Protein 4XLG (pdb70)

Radius of gyration: 21.76 Å; Cα contacts (8 Å, |Δi|>4): 530; chains: 2; bounding box: 52×60×53 Å

B-factor: mean 38.8, std 14.36, range [16.69, 90.99]

Sequence (327 aa):
TSKSEVFEFLTHHLVKQQEPDLLTRIYCFQPITMNDLINKLRNKDSFVDLIDDGTIREWTDKLGICIRSEFQQIPDFYGCCYLLQSISSKRQSFYIGSTPNPVRRLRQHNGSLSRTKRRDGTRPWEMVAIVYGFPSRIAALQFQHAWQHGTRYISIHHKKLAMITSLLKNEYFRYMDLTLHFFNQQKVEEEIWKNDKFNVSNYTVSLSQDALTEINNDTIDDIMMDVNEKKNMELVQNLYSTTLAEKTKTLLLYKEKIDTGINTCQFCNKIIKHNNISENLFAFCRDTSCTFVSHLACAYRRYFMSEDTIIPQQSPKCPKCYTLLKWCDVIYYSIKLNK

Organism: Candida glabrata (strain ATCC 2001 / BCRC 20586 / JCM 3761 / NBRC 0622 / NRRL Y-65 / CBS 138) (NCBI:txid284593)

InterPro domains:
  IPR000305 GIY-YIG endonuclease [PF01541] (11-88)
  IPR000305 GIY-YIG endonuclease [PS50164] (9-92)
  IPR000305 GIY-YIG endonuclease [SM00465] (10-104)
  IPR013083 Zinc finger, RING/FYVE/PHD-type [G3DSA:3.30.40.10] (216-296)
  IPR027520 Structure-specific endonuclease subunit Slx1 [MF_03100] (6-304)
  IPR035901 GIY-YIG endonuclease superfamily [G3DSA:3.40.1440.10] (8-111)
  IPR035901 GIY-YIG endonuclease superfamily [SSF82771] (10-89)
  IPR048749 Structure-specific endonuclease subunit SLX1, C-terminal domain [PF21202] (218-292)
  IPR050381 SLX1 structure-specific endonuclease [PTHR20208] (5-303)

Nearest PDB structures (foldseek):
  4xlg-assembly1_B  TM=1.015E+00  e=1.104E-10  Nakaseomyces glabratus CBS 138
  7cq2-assembly2_D  TM=9.849E-01  e=4.433E-06  Saccharomyces cerevisiae
  7cq4-assembly1_B  TM=9.716E-01  e=2.822E-04  Saccharomyces cerevisiae
  1z8u-assembly2_C  TM=2.418E-01  e=9.407E+00  Homo sapiens
  4xlg-assembly1_A  TM=1.004E+00  e=1.630E-52  Nakaseomyces glabratus CBS 138

Foldseek 3Di:
DDLVVVLVLQVVLQVVPVVSVVCQVVQHEDAPVRSLVSSCVSPVCSVVDDPVSVVVSCVVSVHHHDD/DDDFFQLKKKWWKKAQLQNRQDIDIDMGSAVLLVLCCQQPNVPPDDDPRSPPIFGFKIKMQDRDNVRNVVLRVQLVVLHPQASLLSSLLSVLSNCPGPVNVLRLIEMEGLEVQSVVSSVVNVPCSDSHHYYYFDVRHYDQDPPDPVSSVVSSVSSSVRSVVVSVVSSVVVVVLLVLVLVVLVVQAQAAPAPGHTRYCPPLQNQFKFDDPPSVDRHIHRPVRVLVVQCCVHDRRRRQGARPGPRHTDRSSVRRNSRVVNSD

Secondary structure (DSSP, 8-state):
-PPPPPS--EEEEEEESSSTT-EEEEEES-HHHHHHHHHS-S------S-PSEEEEEEEE--SSHHHHHHHHHHHHH--TT--HHHHHHHHHHHHTSHHHHTT--EEEEEEHHHHHHHHH-TT-----EEEEEEEEE-SPP-SSHHHHHHHHHHHHHHHHHHHHHHHHHHHHHHHHHHHHHHT---B-TTT--B-----HHHH-EEE-SSTTS--EEEHHHHHHHHT----SS--S-B-TTT-PBPPHHHHHHHHHHHH-/--HHHHHHHHHHHHHT-HHHHHHHHTT--EEHHHHHHHHHHH-GGGGGS-HHHHHHHHHHHT--EE-

Structure (mmCIF, N/CA/C/O backbone):
data_4XLG
#
_entry.id   4XLG
#
_cell.length_a   135.790
_cell.length_b   135.790
_cell.length_c   56.710
_cell.angle_alpha   90.00
_cell.angle_beta   90.00
_cell.angle_gamma   120.00
#
_symmetry.space_group_name_H-M   'P 63'
#
loop_
_entity.id
_entity.type
_entity.pdbx_description
1 polymer 'Structure-specific endonuclease subunit SLX4'
2 polymer 'Structure-specific endonuclease subunit SLX1'
3 non-polymer 'ZINC ION'
4 non-polymer 'CHLORIDE ION'
5 water water
#
loop_
_atom_site.group_PDB
_atom_site.id
_atom_site.type_symbol
_atom_site.label_atom_id
_atom_site.label_alt_id
_atom_site.label_comp_id
_atom_site.label_asym_id
_atom_site.label_entity_id
_atom_site.label_seq_id
_atom_site.pdbx_PDB_ins_code
_atom_site.Cartn_x
_atom_site.Cartn_y
_atom_site.Cartn_z
_atom_site.occupancy
_atom_site.B_iso_or_equiv
_atom_site.auth_seq_id
_atom_site.auth_comp_id
_atom_site.auth_asym_id
_atom_site.auth_atom_id
_atom_site.pdbx_PDB_model_num
ATOM 1 N N . THR A 1 9 ? -39.600 45.814 -15.022 1.00 72.27 655 THR B N 1
ATOM 2 C CA . THR A 1 9 ? -39.418 44.839 -13.948 1.00 62.73 655 THR B CA 1
ATOM 3 C C . THR A 1 9 ? -39.702 43.390 -14.393 1.00 60.27 655 THR B C 1
ATOM 4 O O . THR A 1 9 ? -40.837 43.028 -14.750 1.00 59.45 655 THR B O 1
ATOM 8 N N . SER A 1 10 ? -38.683 42.541 -14.350 1.00 52.27 656 SER B N 1
ATOM 9 C CA . SER A 1 10 ? -38.871 41.164 -14.750 1.00 50.08 656 SER B CA 1
ATOM 10 C C . SER A 1 10 ? -39.791 40.406 -13.792 1.00 46.98 656 SER B C 1
ATOM 11 O O . SER A 1 10 ? -39.920 40.758 -12.593 1.00 42.78 656 SER B O 1
ATOM 14 N N . LYS A 1 11 ? -40.408 39.354 -14.308 1.00 45.99 657 LYS B N 1
ATOM 15 C CA . LYS A 1 11 ? -41.170 38.464 -13.453 1.00 45.83 657 LYS B CA 1
ATOM 16 C C . LYS A 1 11 ? -40.293 37.842 -12.377 1.00 43.84 657 LYS B C 1
ATOM 17 O O . LYS A 1 11 ? -40.742 37.664 -11.254 1.00 40.78 657 LYS B O 1
ATOM 23 N N . SER A 1 12 ? -39.032 37.539 -12.678 1.00 46.11 658 SER B N 1
ATOM 24 C CA . SER A 1 12 ? -38.175 36.968 -11.633 1.00 47.38 658 SER B CA 1
ATOM 25 C C . SER A 1 12 ? -37.981 37.912 -10.435 1.00 42.17 658 SER B C 1
ATOM 26 O O . SER A 1 12 ? -37.995 37.511 -9.259 1.00 43.69 658 SER B O 1
ATOM 29 N N . GLU A 1 13 ? -37.805 39.181 -10.739 1.00 37.12 659 GLU B N 1
ATOM 30 C CA . GLU A 1 13 ? -37.645 40.196 -9.709 1.00 40.04 659 GLU B CA 1
ATOM 31 C C . GLU A 1 13 ? -38.924 40.338 -8.890 1.00 38.41 659 GLU B C 1
ATOM 32 O O . GLU A 1 13 ? -38.895 40.392 -7.636 1.00 37.99 659 GLU B O 1
ATOM 38 N N . VAL A 1 14 ? -40.064 40.358 -9.576 1.00 35.81 660 VAL B N 1
ATOM 39 C CA . VAL A 1 14 ? -41.339 40.440 -8.841 1.00 35.21 660 VAL B CA 1
ATOM 40 C C . VAL A 1 14 ? -41.539 39.202 -7.962 1.00 34.12 660 VAL B C 1
ATOM 41 O O . VAL A 1 14 ? -41.912 39.340 -6.794 1.00 35.44 660 VAL B O 1
ATOM 45 N N . PHE A 1 15 ? -41.273 38.007 -8.490 1.00 34.96 661 PHE B N 1
ATOM 46 C CA . PHE A 1 15 ? -41.514 36.806 -7.682 1.00 35.81 661 PHE B CA 1
ATOM 47 C C . PHE A 1 15 ? -40.636 36.807 -6.434 1.00 35.20 661 PHE B C 1
ATOM 48 O O . PHE A 1 15 ? -41.099 36.432 -5.349 1.00 37.42 661 PHE B O 1
ATOM 56 N N . GLU A 1 16 ? -39.380 37.210 -6.587 1.00 34.06 662 GLU B N 1
ATOM 57 C CA . GLU A 1 16 ? -38.453 37.285 -5.449 1.00 38.00 662 GLU B CA 1
ATOM 58 C C . GLU A 1 16 ? -38.966 38.249 -4.387 1.00 40.51 662 GLU B C 1
ATOM 59 O O . GLU A 1 16 ? -38.901 37.977 -3.184 1.00 39.90 662 GLU B O 1
ATOM 61 N N . PHE A 1 17 ? -39.463 39.393 -4.846 1.00 38.93 663 PHE B N 1
ATOM 62 C CA . PHE A 1 17 ? -40.033 40.420 -3.981 1.00 39.75 663 PHE B CA 1
ATOM 63 C C . PHE A 1 17 ? -41.237 39.859 -3.183 1.00 36.56 663 PHE B C 1
ATOM 64 O O . PHE A 1 17 ? -41.299 39.996 -1.947 1.00 37.75 663 PHE B O 1
ATOM 72 N N . LEU A 1 18 ? -42.180 39.223 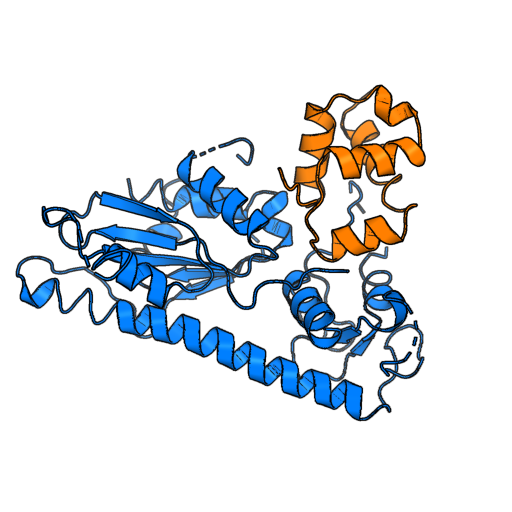-3.874 1.00 33.22 664 LEU B N 1
ATOM 73 C CA . LEU A 1 18 ? -43.356 38.694 -3.177 1.00 32.58 664 LEU B CA 1
ATOM 74 C C . LEU A 1 18 ? -42.977 37.594 -2.187 1.00 35.35 664 LEU B C 1
ATOM 75 O O . LEU A 1 18 ? -43.527 37.511 -1.058 1.00 34.54 664 LEU B O 1
ATOM 80 N N . THR A 1 19 ? -42.036 36.757 -2.594 1.00 32.45 665 THR B N 1
ATOM 81 C CA . THR A 1 19 ? -41.571 35.697 -1.692 1.00 37.58 665 THR B CA 1
ATOM 82 C C . THR A 1 19 ? -40.918 36.295 -0.455 1.00 39.72 665 THR B C 1
ATOM 83 O O . THR A 1 19 ? -41.151 35.841 0.681 1.00 40.25 665 THR B O 1
ATOM 87 N N . HIS A 1 20 ? -40.135 37.359 -0.659 1.00 34.68 666 HIS B N 1
ATOM 88 C CA A HIS A 1 20 ? -39.504 38.003 0.472 0.52 36.21 666 HIS B CA 1
ATOM 89 C CA B HIS A 1 20 ? -39.494 38.082 0.426 0.48 36.82 666 HIS B CA 1
ATOM 90 C C . HIS A 1 20 ? -40.549 38.617 1.396 1.00 40.08 666 HIS B C 1
ATOM 91 O O . HIS A 1 20 ? -40.398 38.538 2.641 1.00 42.45 666 HIS B O 1
ATOM 104 N N . LEU A 1 21 ? -41.641 39.152 0.850 1.00 38.54 667 LEU B N 1
ATOM 105 C CA . LEU A 1 21 ? -42.696 39.685 1.739 1.00 37.75 667 LEU B CA 1
ATOM 106 C C . LEU A 1 21 ? -43.290 38.589 2.611 1.00 38.76 667 LEU B C 1
ATOM 107 O O . LEU A 1 21 ? -43.529 38.797 3.800 1.00 39.55 667 LEU B O 1
ATOM 112 N N . VAL A 1 22 ? -43.572 37.443 2.003 1.00 34.40 668 VAL B N 1
ATOM 113 C CA . VAL A 1 22 ? -44.129 36.321 2.781 1.00 36.74 668 VAL B CA 1
ATOM 114 C C . VAL A 1 22 ? -43.208 35.922 3.933 1.00 41.82 668 VAL B C 1
ATOM 115 O O . VAL A 1 22 ? -43.672 35.702 5.052 1.00 40.68 668 VAL B O 1
ATOM 119 N N . LYS A 1 23 ? -41.910 35.821 3.656 1.00 42.94 669 LYS B N 1
ATOM 120 C CA . LYS A 1 23 ? -40.946 35.436 4.696 1.00 47.20 669 LYS B CA 1
ATOM 121 C C . LYS A 1 23 ? -40.856 36.434 5.865 1.00 49.79 669 LYS B C 1
ATOM 122 O O . LYS A 1 23 ? -40.367 36.076 6.954 1.00 49.73 669 LYS B O 1
ATOM 128 N N . GLN A 1 24 ? -41.340 37.662 5.700 1.00 44.24 670 GLN B N 1
ATOM 129 C CA A GLN A 1 24 ? -41.329 38.635 6.786 0.59 48.20 670 GLN B CA 1
ATOM 130 C CA B GLN A 1 24 ? -41.291 38.581 6.834 0.41 47.65 670 GLN B CA 1
ATOM 131 C C . GLN A 1 24 ? -42.640 38.655 7.535 1.00 46.17 670 GLN B C 1
ATOM 132 O O . GLN A 1 24 ? -42.846 39.479 8.426 1.00 49.29 670 GLN B O 1
ATOM 143 N N . GLU A 1 25 ? -43.548 37.750 7.173 1.00 41.12 671 GLU B N 1
ATOM 144 C CA . GLU A 1 25 ? -44.816 37.751 7.849 1.00 43.13 671 GLU B CA 1
ATOM 145 C C . GLU A 1 25 ? -44.998 36.349 8.427 1.00 42.05 671 GLU B C 1
ATOM 146 O O . GLU A 1 25 ? -45.482 35.426 7.758 1.00 40.36 671 GLU B O 1
ATOM 152 N N . PRO A 1 26 ? -44.566 36.184 9.692 1.00 44.47 672 PRO B N 1
ATOM 153 C CA . PRO A 1 26 ? -44.466 34.844 10.293 1.00 42.33 672 PRO B CA 1
ATOM 154 C C . PRO A 1 26 ? -45.758 34.039 10.228 1.00 42.89 672 PRO B C 1
ATOM 155 O O . PRO A 1 26 ? -45.725 32.813 9.977 1.00 41.98 672 PRO B O 1
ATOM 159 N N . ASP A 1 27 ? -46.887 34.682 10.511 1.00 45.66 673 ASP B N 1
ATOM 160 C CA . ASP A 1 27 ? -48.139 33.935 10.585 1.00 48.92 673 ASP B CA 1
ATOM 161 C C . ASP A 1 27 ? -48.494 33.413 9.202 1.00 43.40 673 ASP B C 1
ATOM 162 O O . ASP A 1 27 ? -48.943 32.265 9.041 1.00 42.86 673 ASP B O 1
ATOM 167 N N . LEU A 1 28 ? -48.334 34.269 8.203 1.00 40.98 674 LEU B N 1
ATOM 168 C CA . LEU A 1 28 ? -48.650 33.916 6.824 1.00 44.03 674 LEU B CA 1
ATOM 169 C C . LEU A 1 28 ? -47.692 32.854 6.237 1.00 39.84 674 LEU B C 1
ATOM 170 O O . LEU A 1 28 ? -48.111 31.916 5.509 1.00 34.68 674 LEU B O 1
ATOM 175 N N . LEU A 1 29 ? -46.413 32.986 6.576 1.00 35.61 675 LEU B N 1
ATOM 176 C CA . LEU A 1 29 ? -45.417 31.977 6.222 1.00 35.63 675 LEU B CA 1
ATOM 177 C C . LEU A 1 29 ? -45.809 30.589 6.747 1.00 34.99 675 LEU B C 1
ATOM 178 O O . LEU A 1 29 ? -45.792 29.593 6.005 1.00 31.62 675 LEU B O 1
ATOM 183 N N . THR A 1 30 ? -46.188 30.520 8.019 1.00 32.22 676 THR B N 1
ATOM 184 C CA . THR A 1 30 ? -46.566 29.234 8.612 1.00 32.35 676 THR B CA 1
ATOM 185 C C . THR A 1 30 ? -47.796 28.679 7.938 1.00 32.80 676 THR B C 1
ATOM 186 O O . THR A 1 30 ? -47.883 27.478 7.656 1.00 30.79 676 THR B O 1
ATOM 190 N N . ARG A 1 31 ? -48.764 29.544 7.672 1.00 33.52 677 ARG B N 1
ATOM 191 C CA . ARG A 1 31 ? -49.982 29.101 6.965 1.00 33.34 677 ARG B CA 1
ATOM 192 C C . ARG A 1 31 ? -49.679 28.514 5.601 1.00 32.02 677 ARG B C 1
ATOM 193 O O . ARG A 1 31 ? -50.215 27.440 5.225 1.00 30.35 677 ARG B O 1
ATOM 201 N N . ILE A 1 32 ? -48.761 29.128 4.873 1.00 29.09 678 ILE B N 1
ATOM 202 C CA . ILE A 1 32 ? -48.428 28.596 3.558 1.00 27.57 678 ILE B CA 1
ATOM 203 C C . ILE A 1 32 ? -47.644 27.255 3.657 1.00 30.32 678 ILE B C 1
ATOM 204 O O . ILE A 1 32 ? -47.922 26.339 2.902 1.00 29.96 678 ILE B O 1
ATOM 209 N N . TYR A 1 33 ? -46.660 27.120 4.569 1.00 29.90 679 TYR B N 1
ATOM 210 C CA . TYR A 1 33 ? -45.974 25.823 4.595 1.00 29.74 679 TYR B CA 1
ATOM 211 C C . TYR A 1 33 ? -46.822 24.760 5.301 1.00 29.80 679 TYR B C 1
ATOM 212 O O . TYR A 1 33 ? -46.476 23.563 5.274 1.00 28.60 679 TYR B O 1
ATOM 221 N N . CYS A 1 34 ? -47.980 25.172 5.831 1.00 27.96 680 CYS B N 1
ATOM 222 C CA . CYS A 1 34 ? -48.979 24.202 6.300 1.00 28.70 680 CYS B CA 1
ATOM 223 C C . CYS A 1 34 ? -50.136 24.005 5.319 1.00 28.12 680 CYS B C 1
ATOM 224 O O . CYS A 1 34 ? -51.179 23.478 5.696 1.00 28.03 680 CYS B O 1
ATOM 227 N N . PHE A 1 35 ? -49.917 24.422 4.070 1.00 27.75 681 PHE B N 1
ATOM 228 C CA . PHE A 1 35 ? -50.827 24.202 2.948 1.00 25.40 681 PHE B CA 1
ATOM 229 C C . PHE A 1 35 ? -52.226 24.757 3.210 1.00 27.51 681 PHE B C 1
ATOM 230 O O . PHE A 1 35 ? -53.214 24.188 2.733 1.00 29.89 681 PHE B O 1
ATOM 238 N N . GLN A 1 36 ? -52.333 25.852 3.959 1.00 26.66 682 GLN B N 1
ATOM 239 C CA . GLN A 1 36 ? -53.651 26.412 4.304 1.00 26.06 682 GLN B CA 1
ATOM 240 C C . GLN A 1 36 ? -54.160 27.255 3.139 1.00 28.62 682 GLN B C 1
ATOM 241 O O . GLN A 1 36 ? -53.458 28.170 2.681 1.00 30.08 682 GLN B O 1
ATOM 247 N N . PRO A 1 37 ? -55.379 26.992 2.679 1.00 28.24 683 PRO B N 1
ATOM 248 C CA . PRO A 1 37 ? -55.944 27.855 1.627 1.00 26.51 683 PRO B CA 1
ATOM 249 C C . PRO A 1 37 ? -56.122 29.283 2.085 1.00 29.29 683 PRO B C 1
ATOM 250 O O . PRO A 1 37 ? -56.397 29.516 3.246 1.00 30.79 683 PRO B O 1
ATOM 254 N N . ILE A 1 38 ? -55.967 30.231 1.170 1.00 28.23 684 ILE B N 1
ATOM 255 C CA . ILE A 1 38 ? -56.156 31.638 1.499 1.00 31.18 684 ILE B CA 1
ATOM 256 C C . ILE A 1 38 ? -56.829 32.311 0.288 1.00 31.54 684 ILE B C 1
ATOM 257 O O . ILE A 1 38 ? -56.556 31.944 -0.851 1.00 31.67 684 ILE B O 1
ATOM 262 N N . THR A 1 39 ? -57.719 33.279 0.519 1.00 32.38 685 THR B N 1
ATOM 263 C CA . THR A 1 39 ? -58.280 33.973 -0.637 1.00 32.69 685 THR B CA 1
ATOM 264 C C . THR A 1 39 ? -57.257 34.923 -1.214 1.00 34.00 685 THR B C 1
ATOM 265 O O . THR A 1 39 ? -56.371 35.401 -0.504 1.00 34.54 685 THR B O 1
ATOM 269 N N . MET A 1 40 ? -57.392 35.203 -2.511 1.00 34.24 686 MET B N 1
ATOM 270 C CA . MET A 1 40 ? -56.469 36.112 -3.187 1.00 35.33 686 MET B CA 1
ATOM 271 C C . MET A 1 40 ? -56.510 37.499 -2.518 1.00 37.70 686 MET B C 1
ATOM 272 O O . MET A 1 40 ? -55.475 38.164 -2.339 1.00 36.17 686 MET B O 1
ATOM 277 N N . ASN A 1 41 ? -57.711 37.913 -2.127 1.00 41.14 687 ASN B N 1
ATOM 278 C CA . ASN A 1 41 ? -57.924 39.218 -1.501 1.00 45.88 687 ASN B CA 1
ATOM 279 C C . ASN A 1 41 ? -57.259 39.316 -0.147 1.00 44.05 687 ASN B C 1
ATOM 280 O O . ASN A 1 41 ? -56.616 40.325 0.180 1.00 44.12 687 ASN B O 1
ATOM 285 N N . ASP A 1 42 ? -57.381 38.245 0.631 1.00 37.53 688 ASP B N 1
ATOM 286 C CA . ASP A 1 42 ? -56.711 38.193 1.927 1.00 39.24 688 ASP B CA 1
ATOM 287 C C . ASP A 1 42 ? -55.186 38.189 1.772 1.00 36.03 688 ASP B C 1
ATOM 288 O O . ASP A 1 42 ? -54.476 38.879 2.505 1.00 38.66 688 ASP B O 1
ATOM 293 N N . LEU A 1 43 ? -54.689 37.398 0.825 1.00 35.20 689 LEU B N 1
ATOM 294 C CA . LEU A 1 43 ? -53.254 37.335 0.582 1.00 32.48 689 LEU B CA 1
ATOM 295 C C . LEU A 1 43 ? -52.710 38.694 0.148 1.00 33.41 689 LEU B C 1
ATOM 296 O O . LEU A 1 43 ? -51.689 39.169 0.673 1.00 34.73 689 LEU B O 1
ATOM 301 N N . ILE A 1 44 ? -53.380 39.307 -0.824 1.00 34.01 690 ILE B N 1
ATOM 302 C CA . ILE A 1 44 ? -52.880 40.571 -1.344 1.00 34.95 690 ILE B CA 1
ATOM 303 C C . ILE A 1 44 ? -52.936 41.640 -0.224 1.00 38.92 690 ILE B C 1
ATOM 304 O O . ILE A 1 44 ? -52.007 42.454 -0.085 1.00 39.41 690 ILE B O 1
ATOM 309 N N . ASN A 1 45 ? -53.979 41.615 0.610 1.00 41.55 691 ASN B N 1
ATOM 310 C CA . ASN A 1 45 ? -54.024 42.568 1.729 1.00 43.77 691 ASN B CA 1
ATOM 311 C C . ASN A 1 45 ? -52.859 42.386 2.712 1.00 40.57 691 ASN B C 1
ATOM 312 O O . ASN A 1 45 ? -52.261 43.367 3.162 1.00 45.01 691 ASN B O 1
ATOM 317 N N . LYS A 1 46 ? -52.514 41.138 3.008 1.00 37.85 692 LYS B N 1
ATOM 318 C CA . LYS A 1 46 ? -51.368 40.864 3.897 1.00 39.96 692 LYS B CA 1
ATOM 319 C C . LYS A 1 46 ? -50.044 41.315 3.261 1.00 41.69 692 LYS B C 1
ATOM 320 O O . LYS A 1 46 ? -49.199 41.913 3.930 1.00 39.50 692 LYS B O 1
ATOM 326 N N . LEU A 1 47 ? -49.865 41.016 1.974 1.00 37.75 693 LEU B N 1
ATOM 327 C CA . LEU A 1 47 ? -48.655 41.440 1.243 1.00 36.16 693 LEU B CA 1
ATOM 328 C C . LEU A 1 47 ? -48.541 42.942 1.165 1.00 36.71 693 LEU B C 1
ATOM 329 O O . LEU A 1 47 ? -47.469 43.512 1.455 1.00 38.49 693 LEU B O 1
ATOM 334 N N . ARG A 1 48 ? -49.632 43.602 0.768 1.00 37.40 694 ARG B N 1
ATOM 335 C CA . ARG A 1 48 ? -49.589 45.072 0.580 1.00 38.93 694 ARG B CA 1
ATOM 336 C C . ARG A 1 48 ? -49.256 45.763 1.899 1.00 43.87 694 ARG B C 1
ATOM 337 O O . ARG A 1 48 ? -48.630 46.831 1.942 1.00 41.44 694 ARG B O 1
ATOM 345 N N . ASN A 1 49 ? -49.687 45.151 2.989 1.00 46.78 695 ASN B N 1
ATOM 346 C CA . ASN A 1 49 ? -49.432 45.760 4.272 1.00 50.46 695 ASN B CA 1
ATOM 347 C C . ASN A 1 49 ? -47.948 45.667 4.659 1.00 49.48 695 ASN B C 1
ATOM 348 O O . ASN A 1 49 ? -47.454 46.483 5.436 1.00 51.20 695 ASN B O 1
ATOM 353 N N . LYS A 1 50 ? -47.230 44.699 4.089 1.00 43.97 696 LYS B N 1
ATOM 354 C CA . LYS A 1 50 ? -45.776 44.642 4.256 1.00 42.75 696 LYS B CA 1
ATOM 355 C C . LYS A 1 50 ? -45.079 45.592 3.249 1.00 50.39 696 LYS B C 1
ATOM 356 O O . LYS A 1 50 ? -44.043 46.213 3.572 1.00 43.96 696 LYS B O 1
ATOM 362 N N . ASP A 1 51 ? -45.657 45.769 2.055 1.00 39.57 697 ASP B N 1
ATOM 363 C CA . ASP A 1 51 ? -45.032 46.739 1.093 1.00 40.96 697 ASP B CA 1
ATOM 364 C C . ASP A 1 51 ? -46.055 47.179 0.051 1.00 40.22 697 ASP B C 1
ATOM 365 O O . ASP A 1 51 ? -46.594 46.331 -0.722 1.00 40.38 697 ASP B O 1
ATOM 370 N N . SER A 1 52 ? -46.340 48.478 0.062 1.00 41.60 698 SER B N 1
ATOM 371 C CA . SER A 1 52 ? -47.366 49.074 -0.768 1.00 42.18 698 SER B CA 1
ATOM 372 C C . SER A 1 52 ? -47.080 48.873 -2.280 1.00 48.06 698 SER B C 1
ATOM 373 O O . SER A 1 52 ? -47.979 49.035 -3.095 1.00 43.48 698 SER B O 1
ATOM 376 N N . PHE A 1 53 ? -45.843 48.535 -2.640 1.00 41.04 699 PHE B N 1
ATOM 377 C CA . PHE A 1 53 ? -45.550 48.238 -4.077 1.00 44.30 699 PHE B CA 1
ATOM 378 C C . PHE A 1 53 ? -46.444 47.156 -4.695 1.00 43.21 699 PHE B C 1
ATOM 379 O O . PHE A 1 53 ? -46.677 47.127 -5.910 1.00 40.69 699 PHE B O 1
ATOM 387 N N . VAL A 1 54 ? -46.977 46.258 -3.862 1.00 38.83 700 VAL B N 1
ATOM 388 C CA . VAL A 1 54 ? -47.867 45.229 -4.330 1.00 38.44 700 VAL B CA 1
ATOM 389 C C . VAL A 1 54 ? -49.054 45.793 -5.135 1.00 39.35 700 VAL B C 1
ATOM 390 O O . VAL A 1 54 ? -49.599 45.125 -6.014 1.00 38.71 700 VAL B O 1
ATOM 394 N N . ASP A 1 55 ? -49.412 47.043 -4.848 1.00 41.46 701 ASP B N 1
ATOM 395 C CA . ASP A 1 55 ? -50.471 47.739 -5.567 1.00 46.18 701 ASP B CA 1
ATOM 396 C C . ASP A 1 55 ? -50.208 47.830 -7.075 1.00 44.96 701 ASP B C 1
ATOM 397 O O . ASP A 1 55 ? -51.131 47.999 -7.859 1.00 46.38 701 ASP B O 1
ATOM 402 N N . LEU A 1 56 ? -48.933 47.827 -7.441 1.00 41.48 702 LEU B N 1
ATOM 403 C CA . LEU A 1 56 ? -48.527 48.063 -8.840 1.00 42.09 702 LEU B CA 1
ATOM 404 C C . LEU A 1 56 ? -48.366 46.723 -9.571 1.00 40.98 702 LEU B C 1
ATOM 405 O O . LEU A 1 56 ? -47.963 46.700 -10.731 1.00 44.71 702 LEU B O 1
ATOM 410 N N . ILE A 1 57 ? -48.568 45.630 -8.862 1.00 39.64 703 ILE B N 1
ATOM 411 C CA . ILE A 1 57 ? -48.376 44.319 -9.494 1.00 38.61 703 ILE B CA 1
ATOM 412 C C . ILE A 1 57 ? -49.704 43.728 -9.926 1.00 42.91 703 ILE B C 1
ATOM 413 O O . ILE A 1 57 ? -50.622 43.621 -9.129 1.00 45.84 703 ILE B O 1
ATOM 418 N N . ASP A 1 58 ? -49.823 43.351 -11.192 1.00 41.10 704 ASP B N 1
ATOM 419 C CA . ASP A 1 58 ? -51.112 42.844 -11.649 1.00 46.46 704 ASP B CA 1
ATOM 420 C C . ASP A 1 58 ? -51.469 41.481 -11.100 1.00 43.50 704 ASP B C 1
ATOM 421 O O . ASP A 1 58 ? -50.612 40.638 -10.781 1.00 40.11 704 ASP B O 1
ATOM 426 N N . ASP A 1 59 ? -52.775 41.255 -11.024 1.00 46.19 705 ASP B N 1
ATOM 427 C CA . ASP A 1 59 ? -53.316 40.019 -10.488 1.00 45.82 705 ASP B CA 1
ATOM 428 C C . ASP A 1 59 ? -52.759 38.779 -11.194 1.00 42.33 705 ASP B C 1
ATOM 429 O O . ASP A 1 59 ? -52.464 37.774 -10.545 1.00 42.14 705 ASP B O 1
ATOM 434 N N . GLY A 1 60 ? -52.627 38.835 -12.520 1.00 38.56 706 GLY B N 1
ATOM 435 C CA . GLY A 1 60 ? -52.173 37.641 -13.236 1.00 41.25 706 GLY B CA 1
ATOM 436 C C . GLY A 1 60 ? -50.772 37.221 -12.802 1.00 37.87 706 GLY B C 1
ATOM 437 O O . GLY A 1 60 ? -50.474 36.032 -12.662 1.00 36.92 706 GLY B O 1
ATOM 438 N N . THR A 1 61 ? -49.915 38.208 -12.568 1.00 36.33 707 THR B N 1
ATOM 439 C CA . THR A 1 61 ? -48.564 37.945 -12.105 1.00 36.32 707 THR B CA 1
ATOM 440 C C . THR A 1 61 ? -48.565 37.388 -10.688 1.00 35.90 707 THR B C 1
ATOM 441 O O . THR A 1 61 ? -47.814 36.440 -10.380 1.00 32.70 707 THR B O 1
ATOM 445 N N . ILE A 1 62 ? -49.388 37.972 -9.815 1.00 33.56 708 ILE B N 1
ATOM 446 C CA . ILE A 1 62 ? -49.515 37.411 -8.456 1.00 32.50 708 ILE B CA 1
ATOM 447 C C . ILE A 1 62 ? -49.979 35.940 -8.511 1.00 32.64 708 ILE B C 1
ATOM 448 O O . ILE A 1 62 ? -49.472 35.092 -7.783 1.00 30.53 708 ILE B O 1
ATOM 453 N N . ARG A 1 63 ? -50.935 35.642 -9.396 1.00 32.50 709 ARG B N 1
ATOM 454 C CA . ARG A 1 63 ? -51.452 34.277 -9.488 1.00 31.39 709 ARG B CA 1
ATOM 455 C C . ARG A 1 63 ? -50.368 33.322 -10.020 1.00 32.33 709 ARG B C 1
ATOM 456 O O . ARG A 1 63 ? -50.241 32.214 -9.521 1.00 34.19 709 ARG B O 1
ATOM 464 N N . GLU A 1 64 ? -49.561 33.752 -10.993 1.00 32.99 710 GLU B N 1
ATOM 465 C CA . GLU A 1 64 ? -48.431 32.925 -11.467 1.00 31.67 710 GLU B CA 1
ATOM 466 C C . GLU A 1 64 ? -47.461 32.621 -10.363 1.00 32.33 710 GLU B C 1
ATOM 467 O O . GLU A 1 64 ? -46.987 31.505 -10.216 1.00 31.86 710 GLU B O 1
ATOM 473 N N . TRP A 1 65 ? -47.192 33.619 -9.539 1.00 30.28 711 TRP B N 1
ATOM 474 C CA . TRP A 1 65 ? -46.335 33.442 -8.361 1.00 29.70 711 TRP B CA 1
ATOM 475 C C . TRP A 1 65 ? -46.953 32.447 -7.372 1.00 29.08 711 TRP B C 1
ATOM 476 O O . TRP A 1 65 ? -46.235 31.590 -6.830 1.00 28.14 711 TRP B O 1
ATOM 487 N N . THR A 1 66 ? -48.249 32.563 -7.101 1.00 28.59 712 THR B N 1
ATOM 488 C CA . THR A 1 66 ? -48.841 31.627 -6.112 1.00 31.52 712 THR B CA 1
ATOM 489 C C . THR A 1 66 ? -48.719 30.190 -6.637 1.00 30.75 712 THR B C 1
ATOM 490 O O . THR A 1 66 ? -48.439 29.283 -5.862 1.00 31.72 712 THR B O 1
ATOM 494 N N . ASP A 1 67 ? -48.889 29.997 -7.942 1.00 29.02 713 ASP B N 1
ATOM 495 C CA . ASP A 1 67 ? -48.753 28.641 -8.504 1.00 35.07 713 ASP B CA 1
ATOM 496 C C . ASP A 1 67 ? -47.345 28.133 -8.304 1.00 33.65 713 ASP B C 1
ATOM 497 O O . ASP A 1 67 ? -47.128 26.978 -7.893 1.00 33.55 713 ASP B O 1
ATOM 502 N N . LYS A 1 68 ? -46.366 28.990 -8.569 1.00 31.57 714 LYS B N 1
ATOM 503 C CA . LYS A 1 68 ? -44.982 28.550 -8.493 1.00 32.85 714 LYS B CA 1
ATOM 504 C C . LYS A 1 68 ? -44.543 28.238 -7.076 1.00 35.70 714 LYS B C 1
ATOM 505 O O . LYS A 1 68 ? -43.677 27.383 -6.837 1.00 37.13 714 LYS B O 1
ATOM 511 N N . LEU A 1 69 ? -45.111 28.967 -6.117 1.00 29.48 715 LEU B N 1
ATOM 512 C CA . LEU A 1 69 ? -44.632 28.870 -4.751 1.00 28.84 715 LEU B CA 1
ATOM 513 C C . LEU A 1 69 ? -45.464 27.836 -3.976 1.00 30.48 715 LEU B C 1
ATOM 514 O O . LEU A 1 69 ? -45.170 27.570 -2.812 1.00 32.66 715 LEU B O 1
ATOM 519 N N . GLY A 1 70 ? -46.503 27.319 -4.613 1.00 31.62 716 GLY B N 1
ATOM 520 C CA . GLY A 1 70 ? -47.358 26.292 -3.987 1.00 32.93 716 GLY B CA 1
ATOM 521 C C . GLY A 1 70 ? -48.363 26.838 -2.975 1.00 34.11 716 GLY B C 1
ATOM 522 O O . GLY A 1 70 ? -48.849 26.120 -2.090 1.00 29.82 716 GLY B O 1
ATOM 523 N N . ILE A 1 71 ? -48.696 28.113 -3.123 1.00 28.63 717 ILE B N 1
ATOM 524 C CA . ILE A 1 71 ? -49.684 28.795 -2.288 1.00 26.97 717 ILE B CA 1
ATOM 525 C C . ILE A 1 71 ? -51.079 28.441 -2.788 1.00 29.27 717 ILE B C 1
ATOM 526 O O . ILE A 1 71 ? -51.395 28.579 -3.975 1.00 27.84 717 ILE B O 1
ATOM 531 N N . CYS A 1 72 ? -51.928 27.980 -1.877 1.00 25.95 718 CYS B N 1
ATOM 532 C CA . CYS A 1 72 ? -53.255 27.524 -2.257 1.00 27.20 718 CYS B CA 1
ATOM 533 C C . CYS A 1 72 ? -54.307 28.630 -2.183 1.00 29.53 718 CYS B C 1
ATOM 534 O O . CYS A 1 72 ? -54.605 29.119 -1.110 1.00 30.78 718 CYS B O 1
ATOM 537 N N . ILE A 1 73 ? -54.860 28.992 -3.340 1.00 27.46 719 ILE B N 1
ATOM 538 C CA . ILE A 1 73 ? -55.824 30.088 -3.415 1.00 27.50 719 ILE B CA 1
ATOM 539 C C . ILE A 1 73 ? -57.234 29.522 -3.433 1.00 33.33 719 ILE B C 1
ATOM 540 O O . ILE A 1 73 ? -57.599 28.713 -4.312 1.00 34.27 719 ILE B O 1
ATOM 545 N N . ARG A 1 74 ? -58.009 29.982 -2.459 1.00 33.93 720 ARG B N 1
ATOM 546 C CA . ARG A 1 74 ? -59.420 29.667 -2.269 1.00 40.27 720 ARG B CA 1
ATOM 547 C C . ARG A 1 74 ? -60.258 30.729 -2.998 1.00 41.47 720 ARG B C 1
ATOM 548 O O . ARG A 1 74 ? -60.037 31.918 -2.799 1.00 39.46 720 ARG B O 1
ATOM 556 N N . SER A 1 75 ? -61.188 30.343 -3.865 1.00 44.86 721 SER B N 1
ATOM 557 C CA . SER A 1 75 ? -62.038 31.379 -4.485 1.00 55.20 721 SER B CA 1
ATOM 558 C C . SER A 1 75 ? -63.038 31.903 -3.454 1.00 57.92 721 SER B C 1
ATOM 559 O O . SER A 1 75 ? -63.444 33.062 -3.521 1.00 66.73 721 SER B O 1
ATOM 562 N N . GLU B 2 3 ? -57.149 29.758 13.409 1.00 61.41 3 GLU A N 1
ATOM 563 C CA . GLU B 2 3 ? -57.381 28.313 13.461 1.00 57.87 3 GLU A CA 1
ATOM 564 C C . GLU B 2 3 ? -57.012 27.621 12.124 1.00 47.27 3 GLU A C 1
ATOM 565 O O . GLU B 2 3 ? -57.494 27.991 11.042 1.00 53.11 3 GLU A O 1
ATOM 567 N N . PHE B 2 4 ? -56.152 26.612 12.206 1.00 44.38 4 PHE A N 1
ATOM 568 C CA . PHE B 2 4 ? -55.731 25.898 11.002 1.00 40.24 4 PHE A CA 1
ATOM 569 C C . PHE B 2 4 ? -56.763 24.858 10.641 1.00 38.36 4 PHE A C 1
ATOM 570 O O . PHE B 2 4 ? -57.435 24.344 11.515 1.00 43.35 4 PHE A O 1
ATOM 578 N N . GLN B 2 5 ? -56.889 24.526 9.368 1.00 32.09 5 GLN A N 1
ATOM 579 C CA . GLN B 2 5 ? -57.739 23.396 9.017 1.00 34.50 5 GLN A CA 1
ATOM 580 C C . GLN B 2 5 ? -56.833 22.195 8.822 1.00 32.76 5 GLN A C 1
ATOM 581 O O . GLN B 2 5 ? -55.707 22.303 8.344 1.00 29.92 5 GLN A O 1
ATOM 587 N N . GLN B 2 6 ? -57.314 21.035 9.220 1.00 29.62 6 GLN A N 1
ATOM 588 C CA . GLN B 2 6 ? -56.520 19.821 9.022 1.00 30.41 6 GLN A CA 1
ATOM 589 C C . GLN B 2 6 ? -56.405 19.453 7.559 1.00 25.17 6 GLN A C 1
ATOM 590 O O . GLN B 2 6 ? -57.285 19.764 6.728 1.00 27.23 6 GLN A O 1
ATOM 596 N N . ILE B 2 7 ? -55.304 18.781 7.225 1.00 25.82 7 ILE A N 1
ATOM 597 C CA . ILE B 2 7 ? -55.157 18.094 5.955 1.00 21.23 7 ILE A CA 1
ATOM 598 C C . ILE B 2 7 ? -56.114 16.875 5.979 1.00 21.69 7 ILE A C 1
ATOM 599 O O . ILE B 2 7 ? -56.220 16.219 7.002 1.00 23.83 7 ILE A O 1
ATOM 604 N N . PRO B 2 8 ? -56.877 16.651 4.904 1.00 24.54 8 PRO A N 1
ATOM 605 C CA . PRO B 2 8 ? -57.848 15.530 4.912 1.00 24.16 8 PRO A CA 1
ATOM 606 C C . PRO B 2 8 ? -57.200 14.209 5.181 1.00 25.44 8 PRO A C 1
ATOM 607 O O . PRO B 2 8 ? -56.068 13.941 4.726 1.00 24.46 8 PRO A O 1
ATOM 611 N N . ASP B 2 9 ? -57.915 13.372 5.935 1.00 23.06 9 ASP A N 1
ATOM 612 C CA . ASP B 2 9 ? -57.483 11.987 6.081 1.00 21.74 9 ASP A CA 1
ATOM 613 C C . ASP B 2 9 ? -57.359 11.321 4.725 1.00 22.15 9 ASP A C 1
ATOM 614 O O . ASP B 2 9 ? -56.459 10.534 4.501 1.00 23.48 9 ASP A O 1
ATOM 619 N N . PHE B 2 10 ? -58.336 11.568 3.864 1.00 21.33 10 PHE A N 1
ATOM 620 C CA . PHE B 2 10 ? -58.299 11.079 2.500 1.00 20.68 10 PHE A CA 1
ATOM 621 C C . PHE B 2 10 ? -59.008 12.053 1.600 1.00 21.10 10 PHE A C 1
ATOM 622 O O . PHE B 2 10 ? -60.119 12.474 1.905 1.00 21.59 10 PHE A O 1
ATOM 630 N N . TYR B 2 11 ? -58.384 12.440 0.485 1.00 19.86 11 TYR A N 1
ATOM 631 C CA . TYR B 2 11 ? -59.153 13.222 -0.484 1.00 19.98 11 TYR A CA 1
ATOM 632 C C . TYR B 2 11 ? -58.521 12.835 -1.815 1.00 22.47 11 TYR A C 1
ATOM 633 O O . TYR B 2 11 ? -57.287 12.955 -1.975 1.00 20.87 11 TYR A O 1
ATOM 642 N N . GLY B 2 12 ? -59.339 12.390 -2.770 1.00 20.20 12 GLY A N 1
ATOM 643 C CA . GLY B 2 12 ? -58.736 11.863 -3.982 1.00 18.94 12 GLY A CA 1
ATOM 644 C C . GLY B 2 12 ? -59.521 12.342 -5.196 1.00 22.02 12 GLY A C 1
ATOM 645 O O . GLY B 2 12 ? -60.717 12.641 -5.116 1.00 24.34 12 GLY A O 1
ATOM 646 N N . CYS B 2 13 ? -58.808 12.421 -6.314 1.00 19.72 13 CYS A N 1
ATOM 647 C CA A CYS B 2 13 ? -59.411 12.700 -7.629 0.74 21.12 13 CYS A CA 1
ATOM 648 C CA B CYS B 2 13 ? -59.398 12.691 -7.598 0.26 21.28 13 CYS A CA 1
ATOM 649 C C . CYS B 2 13 ? -59.387 11.405 -8.425 1.00 20.60 13 CYS A C 1
ATOM 650 O O . CYS B 2 13 ? -58.313 10.874 -8.679 1.00 22.09 13 CYS A O 1
ATOM 655 N N . TYR B 2 14 ? -60.563 10.945 -8.849 1.00 20.51 14 TYR A N 1
ATOM 656 C CA . TYR B 2 14 ? -60.705 9.611 -9.440 1.00 19.60 14 TYR A CA 1
ATOM 657 C C . TYR B 2 14 ? -61.091 9.678 -10.883 1.00 18.74 14 TYR A C 1
ATOM 658 O O . TYR B 2 14 ? -61.697 10.643 -11.371 1.00 20.40 14 TYR A O 1
ATOM 667 N N . LEU B 2 15 ? -60.701 8.601 -11.582 1.00 18.68 15 LEU A N 1
ATOM 668 C CA . LEU B 2 15 ? -61.124 8.414 -12.977 1.00 20.42 15 LEU A CA 1
ATOM 669 C C . LEU B 2 15 ? -61.994 7.150 -13.055 1.00 20.00 15 LEU A C 1
ATOM 670 O O . LEU B 2 15 ? -61.571 6.074 -12.583 1.00 19.36 15 LEU A O 1
ATOM 675 N N . LEU B 2 16 ? -63.202 7.307 -13.590 1.00 20.32 16 LEU A N 1
ATOM 676 C CA . LEU B 2 16 ? -64.111 6.165 -13.797 1.00 20.74 16 LEU A CA 1
ATOM 677 C C . LEU B 2 16 ? -64.106 5.850 -15.274 1.00 19.35 16 LEU A C 1
ATOM 678 O O . LEU B 2 16 ? -63.993 6.740 -16.097 1.00 20.79 16 LEU A O 1
ATOM 683 N N . GLN B 2 17 ? -64.241 4.568 -15.578 1.00 19.02 17 GLN A N 1
ATOM 684 C CA . GLN B 2 17 ? -64.449 4.118 -16.939 1.00 18.37 17 GLN A CA 1
ATOM 685 C C . GLN B 2 17 ? -65.668 3.217 -16.925 1.00 19.11 17 GLN A C 1
ATOM 686 O O . GLN B 2 17 ? -65.714 2.266 -16.168 1.00 20.13 17 GLN A O 1
ATOM 692 N N . SER B 2 18 ? -66.659 3.512 -17.761 1.00 19.23 18 SER A N 1
ATOM 693 C CA . SER B 2 18 ? -67.855 2.653 -17.779 1.00 19.93 18 SER A CA 1
ATOM 694 C C . SER B 2 18 ? -67.474 1.205 -18.113 1.00 22.15 18 SER A C 1
ATOM 695 O O . SER B 2 18 ? -66.655 0.930 -19.041 1.00 19.92 18 SER A O 1
ATOM 698 N N . ILE B 2 19 ? -68.067 0.243 -17.401 1.00 19.11 19 ILE A N 1
ATOM 699 C CA . ILE B 2 19 ? -67.708 -1.148 -17.735 1.00 19.49 19 ILE A CA 1
ATOM 700 C C . ILE B 2 19 ? -68.248 -1.580 -19.084 1.00 21.45 19 ILE A C 1
ATOM 701 O O . ILE B 2 19 ? -67.533 -2.177 -19.888 1.00 21.01 19 ILE A O 1
ATOM 706 N N . SER B 2 20 ? -69.485 -1.246 -19.366 1.00 20.75 20 SER A N 1
ATOM 707 C CA A SER B 2 20 ? -70.085 -1.629 -20.655 0.76 21.79 20 SER A CA 1
ATOM 708 C CA B SER B 2 20 ? -70.095 -1.583 -20.649 0.24 23.60 20 SER A CA 1
ATOM 709 C C . SER B 2 20 ? -69.698 -0.637 -21.765 1.00 24.51 20 SER A C 1
ATOM 710 O O . SER B 2 20 ? -69.493 -1.055 -22.910 1.00 23.99 20 SER A O 1
ATOM 715 N N . LYS B 2 21 ? -69.688 0.665 -21.466 1.00 24.18 21 LYS A N 1
ATOM 716 C CA . LYS B 2 21 ? -69.484 1.686 -22.543 1.00 23.60 21 LYS A CA 1
ATOM 717 C C . LYS B 2 21 ? -68.044 2.151 -22.381 1.00 25.48 21 LYS A C 1
ATOM 718 O O . LYS B 2 21 ? -67.757 3.118 -21.705 1.00 26.43 21 LYS A O 1
ATOM 724 N N . ARG B 2 22 ? -67.127 1.429 -23.015 1.00 26.72 22 ARG A N 1
ATOM 725 C CA . ARG B 2 22 ? -65.758 1.553 -22.548 1.00 25.92 22 ARG A CA 1
ATOM 726 C C . ARG B 2 22 ? -65.062 2.845 -23.000 1.00 28.83 22 ARG A C 1
ATOM 727 O O . ARG B 2 22 ? -63.961 3.106 -22.526 1.00 29.68 22 ARG A O 1
ATOM 735 N N . GLN B 2 23 ? -65.700 3.620 -23.885 1.00 27.79 23 GLN A N 1
ATOM 736 C CA . GLN B 2 23 ? -65.182 4.975 -24.214 1.00 27.59 23 GLN A CA 1
ATOM 737 C C . GLN B 2 23 ? -65.776 6.053 -23.313 1.00 28.46 23 GLN A C 1
ATOM 738 O O . GLN B 2 23 ? -65.462 7.222 -23.501 1.00 26.94 23 GLN A O 1
ATOM 744 N N . SER B 2 24 ? -66.616 5.687 -22.336 1.00 24.27 24 SER A N 1
ATOM 745 C CA . SER B 2 24 ? -67.168 6.699 -21.389 1.00 25.74 24 SER A CA 1
ATOM 746 C C . SER B 2 24 ? -66.345 6.770 -20.121 1.00 23.99 24 SER A C 1
ATOM 747 O O . SER B 2 24 ? -66.090 5.757 -19.471 1.00 23.17 24 SER A O 1
ATOM 750 N N . PHE B 2 25 ? -65.952 7.992 -19.786 1.00 23.55 25 PHE A N 1
ATOM 751 C CA . PHE B 2 25 ? -65.151 8.268 -18.570 1.00 21.43 25 PHE A CA 1
ATOM 752 C C . PHE B 2 25 ? -65.801 9.345 -17.731 1.00 21.46 25 PHE A C 1
ATOM 753 O O . PHE B 2 25 ? -66.617 10.154 -18.249 1.00 25.43 25 PHE A O 1
ATOM 761 N N . TYR B 2 26 ? -65.358 9.433 -16.477 1.00 22.15 26 TYR A N 1
ATOM 762 C CA . TYR B 2 26 ? -65.871 10.450 -15.581 1.00 25.87 26 TYR A CA 1
ATOM 763 C C . TYR B 2 26 ? -64.759 10.805 -14.645 1.00 21.59 26 TYR A C 1
ATOM 764 O O . TYR B 2 26 ? -64.097 9.902 -14.131 1.00 22.91 26 TYR A O 1
ATOM 773 N N . ILE B 2 27 ? -64.593 12.098 -14.375 1.00 21.37 27 ILE A N 1
ATOM 774 C CA . ILE B 2 27 ? -63.581 12.482 -13.373 1.00 20.07 27 ILE A CA 1
ATOM 775 C C . ILE B 2 27 ? -64.234 13.236 -12.221 1.00 18.67 27 ILE A C 1
ATOM 776 O O . ILE B 2 27 ? -65.049 14.165 -12.476 1.00 21.61 27 ILE A O 1
ATOM 781 N N . GLY B 2 28 ? -63.903 12.892 -10.965 1.00 19.04 28 GLY A N 1
ATOM 782 C CA . GLY B 2 28 ? -64.451 13.708 -9.865 1.00 18.40 28 GLY A CA 1
ATOM 783 C C . GLY B 2 28 ? -63.489 13.678 -8.693 1.00 21.49 28 GLY A C 1
ATOM 784 O O . GLY B 2 28 ? -62.369 13.191 -8.821 1.00 21.40 28 GLY A O 1
ATOM 785 N N . SER B 2 29 ? -63.898 14.249 -7.554 1.00 21.10 29 SER A N 1
ATOM 786 C CA . SER B 2 29 ? -63.024 14.226 -6.385 1.00 20.51 29 SER A CA 1
ATOM 787 C C . SER B 2 29 ? -63.888 13.941 -5.182 1.00 22.48 29 SER A C 1
ATOM 788 O O . SER B 2 29 ? -65.090 14.262 -5.178 1.00 21.39 29 SER A O 1
ATOM 791 N N . THR B 2 30 ? -63.280 13.333 -4.167 1.00 19.18 30 THR A N 1
ATOM 792 C CA . THR B 2 30 ? -64.080 12.895 -3.008 1.00 18.14 30 THR A CA 1
ATOM 793 C C . THR B 2 30 ? -63.217 12.602 -1.773 1.00 19.92 30 THR A C 1
ATOM 794 O O . THR B 2 30 ? -62.105 12.122 -1.913 1.00 20.63 30 THR A O 1
ATOM 798 N N . PRO B 2 31 ? -63.811 12.757 -0.596 1.00 20.92 31 PRO A N 1
ATOM 799 C CA . PRO B 2 31 ? -63.131 12.277 0.627 1.00 20.07 31 PRO A CA 1
ATOM 800 C C . PRO B 2 31 ? -63.454 10.792 0.920 1.00 22.42 31 PRO A C 1
ATOM 801 O O . PRO B 2 31 ? -62.878 10.243 1.863 1.00 20.83 31 PRO A O 1
ATOM 805 N N . ASN B 2 32 ? -64.392 10.177 0.182 1.00 19.29 32 ASN A N 1
ATOM 806 C CA . ASN B 2 32 ? -64.779 8.796 0.435 1.00 18.80 32 ASN A CA 1
ATOM 807 C C . ASN B 2 32 ? -65.141 8.171 -0.917 1.00 18.51 32 ASN A C 1
ATOM 808 O O . ASN B 2 32 ? -66.279 8.276 -1.362 1.00 19.31 32 ASN A O 1
ATOM 813 N N . PRO B 2 33 ? -64.176 7.498 -1.509 1.00 19.51 33 PRO A N 1
ATOM 814 C CA . PRO B 2 33 ? -64.377 6.956 -2.869 1.00 19.95 33 PRO A CA 1
ATOM 815 C C . PRO B 2 33 ? -65.316 5.753 -2.876 1.00 19.06 33 PRO A C 1
ATOM 816 O O . PRO B 2 33 ? -65.899 5.474 -3.952 1.00 19.35 33 PRO A O 1
ATOM 820 N N . VAL B 2 34 ? -65.469 5.040 -1.743 1.00 17.34 34 VAL A N 1
ATOM 821 C CA . VAL B 2 34 ? -66.368 3.897 -1.727 1.00 18.92 34 VAL A CA 1
ATOM 822 C C . VAL B 2 34 ? -67.832 4.385 -1.811 1.00 18.91 34 VAL A C 1
ATOM 823 O O . VAL B 2 34 ? -68.625 3.944 -2.670 1.00 20.15 34 VAL A O 1
ATOM 827 N N . ARG B 2 35 ? -68.170 5.329 -0.897 1.00 18.87 35 ARG A N 1
ATOM 828 C CA . ARG B 2 35 ? -69.500 5.900 -0.881 1.00 19.99 35 ARG A CA 1
ATOM 829 C C . ARG B 2 35 ? -69.794 6.592 -2.246 1.00 20.10 35 ARG A C 1
ATOM 830 O O . ARG B 2 35 ? -70.898 6.454 -2.830 1.00 20.30 35 ARG A O 1
ATOM 838 N N . ARG B 2 36 ? -68.775 7.283 -2.743 1.00 20.53 36 ARG A N 1
ATOM 839 C CA . ARG B 2 36 ? -68.958 8.020 -4.027 1.00 18.00 36 ARG A CA 1
ATOM 840 C C . ARG B 2 36 ? -69.220 7.062 -5.168 1.00 21.37 36 ARG A C 1
ATOM 841 O O . ARG B 2 36 ? -70.094 7.299 -6.014 1.00 18.20 36 ARG A O 1
ATOM 849 N N . LEU B 2 37 ? -68.443 5.982 -5.236 1.00 19.38 37 LEU A N 1
ATOM 850 C CA . LEU B 2 37 ? -68.696 5.023 -6.303 1.00 21.83 37 LEU A CA 1
ATOM 851 C C . LEU B 2 37 ? -70.087 4.390 -6.174 1.00 22.68 37 LEU A C 1
ATOM 852 O O . LEU B 2 37 ? -70.770 4.200 -7.181 1.00 20.47 37 LEU A O 1
ATOM 857 N N . ARG B 2 38 ? -70.571 4.096 -4.950 1.00 19.66 38 ARG A N 1
ATOM 858 C CA . ARG B 2 38 ? -71.968 3.639 -4.840 1.00 20.19 38 ARG A CA 1
ATOM 859 C C . ARG B 2 38 ? -72.983 4.652 -5.360 1.00 20.73 38 ARG A C 1
ATOM 860 O O . ARG B 2 38 ? -74.012 4.254 -5.912 1.00 22.92 38 ARG A O 1
ATOM 868 N N . GLN B 2 39 ? -72.735 5.933 -5.084 1.00 20.14 39 GLN A N 1
ATOM 869 C CA . GLN B 2 39 ? -73.653 7.006 -5.555 1.00 20.09 39 GLN A CA 1
ATOM 870 C C . GLN B 2 39 ? -73.633 7.048 -7.098 1.00 20.73 39 GLN A C 1
ATOM 871 O O . GLN B 2 39 ? -74.675 7.183 -7.743 1.00 23.41 39 GLN A O 1
ATOM 877 N N . HIS B 2 40 ? -72.452 6.937 -7.674 1.00 19.58 40 HIS A N 1
ATOM 878 C CA . HIS B 2 40 ? -72.391 6.941 -9.161 1.00 23.91 40 HIS A CA 1
ATOM 879 C C . HIS B 2 40 ? -73.078 5.716 -9.760 1.00 23.41 40 HIS A C 1
ATOM 880 O O . HIS B 2 40 ? -73.688 5.787 -10.860 1.00 22.77 40 HIS A O 1
ATOM 887 N N . ASN B 2 41 ? -72.975 4.566 -9.095 1.00 19.30 41 ASN A N 1
ATOM 888 C CA . ASN B 2 41 ? -73.508 3.328 -9.643 1.00 20.17 41 ASN A CA 1
ATOM 889 C C . ASN B 2 41 ? -74.927 3.018 -9.285 1.00 24.35 41 ASN A C 1
ATOM 890 O O . ASN B 2 41 ? -75.591 2.213 -9.903 1.00 25.16 41 ASN A O 1
ATOM 895 N N . GLY B 2 42 ? -75.431 3.697 -8.294 1.00 27.15 42 GLY A N 1
ATOM 896 C CA . GLY B 2 42 ? -76.790 3.426 -7.872 1.00 31.21 42 GLY A CA 1
ATOM 897 C C . GLY B 2 42 ? -77.486 4.735 -8.073 1.00 34.54 42 GLY A C 1
ATOM 898 O O . GLY B 2 42 ? -77.691 5.155 -9.193 1.00 34.12 42 GLY A O 1
ATOM 899 N N . SER B 2 43 ? -77.785 5.418 -6.996 1.00 35.64 43 SER A N 1
ATOM 900 C CA . SER B 2 43 ? -78.192 6.834 -7.137 1.00 44.21 43 SER A CA 1
ATOM 901 C C . SER B 2 43 ? -77.599 7.715 -6.024 1.00 40.64 43 SER A C 1
ATOM 902 O O . SER B 2 43 ? -77.089 7.211 -5.011 1.00 36.13 43 SER A O 1
ATOM 905 N N . LEU B 2 44 ? -77.678 9.036 -6.205 1.00 39.97 44 LEU A N 1
ATOM 906 C CA . LEU B 2 44 ? -77.038 9.977 -5.275 1.00 38.48 44 LEU A CA 1
ATOM 907 C C . LEU B 2 44 ? -77.578 9.912 -3.825 1.00 41.44 44 LEU A C 1
ATOM 908 O O . LEU B 2 44 ? -76.826 10.086 -2.804 1.00 36.67 44 LEU A O 1
ATOM 913 N N . SER B 2 45 ? -78.895 9.737 -3.769 1.00 36.70 45 SER A N 1
ATOM 914 C CA . SER B 2 45 ? -79.614 9.488 -2.531 1.00 39.74 45 SER A CA 1
ATOM 915 C C . SER B 2 45 ? -80.699 8.463 -2.875 1.00 50.10 45 SER A C 1
ATOM 916 O O . SER B 2 45 ? -80.963 8.219 -4.066 1.00 49.08 45 SER A O 1
ATOM 919 N N . ARG B 2 46 ? -81.332 7.887 -1.850 1.00 57.52 46 ARG A N 1
ATOM 920 C CA . ARG B 2 46 ? -82.265 6.760 -2.023 1.00 64.87 46 ARG A CA 1
ATOM 921 C C . ARG B 2 46 ? -83.360 6.980 -3.077 1.00 67.90 46 ARG A C 1
ATOM 922 O O . ARG B 2 46 ? -84.110 7.958 -3.014 1.00 73.22 46 ARG A O 1
ATOM 924 N N . THR B 2 52 ? -83.077 8.357 -12.900 1.00 60.28 52 THR A N 1
ATOM 925 C CA . THR B 2 52 ? -82.253 8.223 -14.097 1.00 54.65 52 THR A CA 1
ATOM 926 C C . THR B 2 52 ? -82.446 6.849 -14.774 1.00 52.53 52 THR A C 1
ATOM 927 O O . THR B 2 52 ? -82.021 5.810 -14.221 1.00 49.45 52 THR A O 1
ATOM 931 N N . LYS B 2 53 ? -83.060 6.851 -15.965 1.00 49.24 53 LYS A N 1
ATOM 932 C CA . LYS B 2 53 ? -83.139 5.636 -16.790 1.00 47.98 53 LYS A CA 1
ATOM 933 C C . LYS B 2 53 ? -81.738 5.089 -17.108 1.00 49.21 53 LYS A C 1
ATOM 934 O O . LYS B 2 53 ? -80.773 5.828 -17.325 1.00 49.31 53 LYS A O 1
ATOM 936 N N . ARG B 2 54 ? -81.608 3.778 -17.108 1.00 46.79 54 ARG A N 1
ATOM 937 C CA A ARG B 2 54 ? -80.288 3.219 -17.319 0.54 44.23 54 ARG A CA 1
ATOM 938 C CA B ARG B 2 54 ? -80.324 3.120 -17.318 0.46 44.77 54 ARG A CA 1
ATOM 939 C C . ARG B 2 54 ? -80.057 2.940 -18.804 1.00 40.41 54 ARG A C 1
ATOM 940 O O . ARG B 2 54 ? -80.897 2.387 -19.491 1.00 40.72 54 ARG A O 1
ATOM 955 N N . ASP B 2 55 ? -78.888 3.355 -19.287 1.00 34.82 55 ASP A N 1
ATOM 956 C CA . ASP B 2 55 ? -78.556 3.104 -20.694 1.00 35.38 55 ASP A CA 1
ATOM 957 C C . ASP B 2 55 ? -77.316 2.213 -20.808 1.00 29.75 55 ASP A C 1
ATOM 958 O O . ASP B 2 55 ? -76.777 2.052 -21.899 1.00 28.91 55 ASP A O 1
ATOM 963 N N . GLY B 2 56 ? -76.922 1.620 -19.691 1.00 25.51 56 GLY A N 1
ATOM 964 C CA . GLY B 2 56 ? -75.738 0.779 -19.594 1.00 24.48 56 GLY A CA 1
ATOM 965 C C . GLY B 2 56 ? -74.437 1.519 -19.270 1.00 23.36 56 GLY A C 1
ATOM 966 O O . GLY B 2 56 ? -73.390 0.894 -19.172 1.00 27.54 56 GLY A O 1
ATOM 967 N N . THR B 2 57 ? -74.470 2.838 -19.091 1.00 22.47 57 THR A N 1
ATOM 968 C CA . THR B 2 57 ? -73.257 3.532 -18.644 1.00 21.60 57 THR A CA 1
ATOM 969 C C . THR B 2 57 ? -72.836 3.030 -17.247 1.00 22.52 57 THR A C 1
ATOM 970 O O . THR B 2 57 ? -71.677 2.660 -17.013 1.00 22.00 57 THR A O 1
ATOM 974 N N . ARG B 2 58 ? -73.787 3.003 -16.327 1.00 24.70 58 ARG A N 1
ATOM 975 C CA . ARG B 2 58 ? -73.564 2.263 -15.062 1.00 20.07 58 ARG A CA 1
ATOM 976 C C . ARG B 2 58 ? -73.645 0.737 -15.261 1.00 20.12 58 ARG A C 1
ATOM 977 O O . ARG B 2 58 ? -74.450 0.227 -16.053 1.00 23.23 58 ARG A O 1
ATOM 985 N N . PRO B 2 59 ? -72.840 -0.020 -14.508 1.00 19.97 59 PRO A N 1
ATOM 986 C CA . PRO B 2 59 ? -71.903 0.498 -13.505 1.00 19.04 59 PRO A CA 1
ATOM 987 C C . PRO B 2 59 ? -70.571 0.984 -14.072 1.00 19.60 59 PRO A C 1
ATOM 988 O O . PRO B 2 59 ? -70.098 0.481 -15.130 1.00 19.33 59 PRO A O 1
ATOM 992 N N . TRP B 2 60 ? -69.959 1.866 -13.317 1.00 19.46 60 TRP A N 1
ATOM 993 C CA . TRP B 2 60 ? -68.635 2.387 -13.601 1.00 20.53 60 TRP A CA 1
ATOM 994 C C . TRP B 2 60 ? -67.596 1.555 -12.883 1.00 22.51 60 TRP A C 1
ATOM 995 O O . TRP B 2 60 ? -67.811 1.145 -11.739 1.00 21.87 60 TRP A O 1
ATOM 1006 N N . GLU B 2 61 ? -66.413 1.427 -13.480 1.00 20.28 61 GLU A N 1
ATOM 1007 C CA . GLU B 2 61 ? -65.227 0.906 -12.768 1.00 17.62 61 GLU A CA 1
ATOM 1008 C C . GLU B 2 61 ? -64.346 2.091 -12.346 1.00 21.03 61 GLU A C 1
ATOM 1009 O O . GLU B 2 61 ? -64.074 2.957 -13.175 1.00 19.96 61 GLU A O 1
ATOM 1015 N N . MET B 2 62 ? -63.953 2.178 -11.065 1.00 18.87 62 MET A N 1
ATOM 1016 C CA . MET B 2 62 ? -62.979 3.222 -10.716 1.00 18.05 62 MET A CA 1
ATOM 1017 C C . MET B 2 62 ? -61.607 2.682 -11.102 1.00 18.12 62 MET A C 1
ATOM 1018 O O . MET B 2 62 ? -61.114 1.767 -10.474 1.00 20.13 62 MET A O 1
ATOM 1023 N N . VAL B 2 63 ? -60.970 3.255 -12.130 1.00 19.70 63 VAL A N 1
ATOM 1024 C CA . VAL B 2 63 ? -59.739 2.628 -12.575 1.00 20.96 63 VAL A CA 1
ATOM 1025 C C . VAL B 2 63 ? -58.478 3.208 -11.942 1.00 19.96 63 VAL A C 1
ATOM 1026 O O . VAL B 2 63 ? -57.418 2.542 -11.905 1.00 21.88 63 VAL A O 1
ATOM 1030 N N . ALA B 2 64 ? -58.574 4.452 -11.468 1.00 20.18 64 ALA A N 1
ATOM 1031 C CA . ALA B 2 64 ? -57.401 5.116 -10.862 1.00 23.91 64 ALA A CA 1
ATOM 1032 C C . ALA B 2 64 ? -57.871 6.190 -9.910 1.00 22.56 64 ALA A C 1
ATOM 1033 O O . ALA B 2 64 ? -58.961 6.745 -10.073 1.00 21.90 64 ALA A O 1
ATOM 1035 N N . ILE B 2 65 ? -57.031 6.504 -8.927 1.00 20.72 65 ILE A N 1
ATOM 1036 C CA . ILE B 2 65 ? -57.352 7.651 -8.085 1.00 19.01 65 ILE A CA 1
ATOM 1037 C C . ILE B 2 65 ? -55.997 8.280 -7.674 1.00 20.80 65 ILE A C 1
ATOM 1038 O O . ILE B 2 65 ? -55.022 7.558 -7.424 1.00 21.79 65 ILE A O 1
ATOM 1043 N N . VAL B 2 66 ? -55.959 9.603 -7.666 1.00 20.46 66 VAL A N 1
ATOM 1044 C CA . VAL B 2 66 ? -54.796 10.366 -7.211 1.00 22.50 66 VAL A CA 1
ATOM 1045 C C . VAL B 2 66 ? -55.196 10.880 -5.850 1.00 20.52 66 VAL A C 1
ATOM 1046 O O . VAL B 2 66 ? -56.244 11.533 -5.736 1.00 21.99 66 VAL A O 1
ATOM 1050 N N . TYR B 2 67 ? -54.405 10.587 -4.817 1.00 21.05 67 TYR A N 1
ATOM 1051 C CA . TYR B 2 67 ? -54.821 11.068 -3.496 1.00 22.00 67 TYR A CA 1
ATOM 1052 C C . TYR B 2 67 ? -53.588 11.608 -2.752 1.00 23.67 67 TYR A C 1
ATOM 1053 O O . TYR B 2 67 ? -52.485 11.668 -3.321 1.00 23.38 67 TYR A O 1
ATOM 1062 N N . GLY B 2 68 ? -53.804 12.080 -1.541 1.00 22.98 68 GLY A N 1
ATOM 1063 C CA . GLY B 2 68 ? -52.723 12.744 -0.781 1.00 24.39 68 GLY A CA 1
ATOM 1064 C C . GLY B 2 68 ? -52.848 14.263 -0.818 1.00 23.67 68 GLY A C 1
ATOM 1065 O O . GLY B 2 68 ? -51.909 14.966 -0.408 1.00 23.72 68 GLY A O 1
ATOM 1066 N N . PHE B 2 69 ? -53.980 14.795 -1.311 1.00 21.66 69 PHE A N 1
ATOM 1067 C CA . PHE B 2 69 ? -54.139 16.251 -1.416 1.00 23.01 69 PHE A CA 1
ATOM 1068 C C . PHE B 2 69 ? -54.170 16.934 -0.056 1.00 23.16 69 PHE A C 1
ATOM 1069 O O . PHE B 2 69 ? -54.747 16.400 0.880 1.00 24.55 69 PHE A O 1
ATOM 1077 N N . PRO B 2 70 ? -53.538 18.107 0.038 1.00 24.00 70 PRO A N 1
ATOM 1078 C CA . PRO B 2 70 ? -53.444 18.773 1.339 1.00 23.69 70 PRO A CA 1
ATOM 1079 C C . PRO B 2 70 ? -54.767 19.443 1.723 1.00 22.99 70 PRO A C 1
ATOM 1080 O O . PRO B 2 70 ? -54.902 19.915 2.852 1.00 23.39 70 PRO A O 1
ATOM 1084 N N . SER B 2 71 ? -55.696 19.572 0.774 1.00 23.00 71 SER A N 1
ATOM 1085 C CA . SER B 2 71 ? -56.983 20.225 1.075 1.00 22.54 71 SER A CA 1
ATOM 1086 C C . SER B 2 71 ? -57.970 19.799 0.039 1.00 25.19 71 SER A C 1
ATOM 1087 O O . SER B 2 71 ? -57.594 19.407 -1.062 1.00 22.90 71 SER A O 1
ATOM 1090 N N . ARG B 2 72 ? -59.237 19.980 0.361 1.00 23.76 72 ARG A N 1
ATOM 1091 C CA . ARG B 2 72 ? -60.303 19.799 -0.655 1.00 21.03 72 ARG A CA 1
ATOM 1092 C C . ARG B 2 72 ? -60.063 20.808 -1.797 1.00 23.53 72 ARG A C 1
ATOM 1093 O O . ARG B 2 72 ? -60.253 20.488 -2.953 1.00 24.61 72 ARG A O 1
ATOM 1101 N N . ILE B 2 73 ? -59.660 22.027 -1.436 1.00 23.65 73 ILE A N 1
ATOM 1102 C CA . ILE B 2 73 ? -59.430 23.041 -2.474 1.00 24.29 73 ILE A CA 1
ATOM 1103 C C . ILE B 2 73 ? -58.404 22.522 -3.487 1.00 23.89 73 ILE A C 1
ATOM 1104 O O . ILE B 2 73 ? -58.572 22.666 -4.698 1.00 24.39 73 ILE A O 1
ATOM 1109 N N . ALA B 2 74 ? -57.284 22.020 -2.981 1.00 23.51 74 ALA A N 1
ATOM 1110 C CA . ALA B 2 74 ? -56.235 21.493 -3.894 1.00 24.45 74 ALA A CA 1
ATOM 1111 C C . ALA B 2 74 ? -56.723 20.350 -4.759 1.00 23.10 74 ALA A C 1
ATOM 1112 O O . ALA B 2 74 ? -56.358 20.263 -5.938 1.00 22.78 74 ALA A O 1
ATOM 1114 N N . ALA B 2 75 ? -57.514 19.431 -4.186 1.00 21.04 75 ALA A N 1
ATOM 1115 C CA . ALA B 2 75 ? -58.064 18.315 -4.979 1.00 21.97 75 ALA A CA 1
ATOM 1116 C C . ALA B 2 75 ? -58.947 18.865 -6.095 1.00 21.27 75 ALA A C 1
ATOM 1117 O O . ALA B 2 75 ? -58.954 18.374 -7.210 1.00 23.55 75 ALA A O 1
ATOM 1119 N N . LEU B 2 76 ? -59.769 19.859 -5.761 1.00 22.20 76 LEU A N 1
ATOM 1120 C CA . LEU B 2 76 ? -60.663 20.429 -6.799 1.00 23.30 76 LEU A CA 1
ATOM 1121 C C . LEU B 2 76 ? -59.856 21.135 -7.889 1.00 26.55 76 LEU A C 1
ATOM 1122 O O . LEU B 2 76 ? -60.203 21.116 -9.071 1.00 26.57 76 LEU A O 1
ATOM 1127 N N . GLN B 2 77 ? -58.798 21.823 -7.490 1.00 24.71 77 GLN A N 1
ATOM 1128 C CA . GLN B 2 77 ? -57.912 22.421 -8.498 1.00 24.75 77 GLN A CA 1
ATOM 1129 C C . GLN B 2 77 ? -57.379 21.374 -9.464 1.00 24.90 77 GLN A C 1
ATOM 1130 O O . GLN B 2 77 ? -57.359 21.616 -10.687 1.00 26.82 77 GLN A O 1
ATOM 1136 N N . PHE B 2 78 ? -56.932 20.249 -8.919 1.00 24.46 78 PHE A N 1
ATOM 1137 C CA . PHE B 2 78 ? -56.436 19.138 -9.765 1.00 25.94 78 PHE A CA 1
ATOM 1138 C C . PHE B 2 78 ? -57.550 18.592 -10.625 1.00 25.41 78 PHE A C 1
ATOM 1139 O O . PHE B 2 78 ? -57.411 18.418 -11.836 1.00 24.59 78 PHE A O 1
ATOM 1147 N N . GLN B 2 79 ? -58.687 18.346 -9.992 1.00 25.01 79 GLN A N 1
ATOM 1148 C CA . GLN B 2 79 ? -59.833 17.804 -10.752 1.00 25.46 79 GLN A CA 1
ATOM 1149 C C . GLN B 2 79 ? -60.221 18.704 -11.925 1.00 27.36 79 GLN A C 1
ATOM 1150 O O . GLN B 2 79 ? -60.432 18.240 -13.047 1.00 27.56 79 GLN A O 1
ATOM 1156 N N . HIS B 2 80 ? -60.337 19.995 -11.661 1.00 25.18 80 HIS A N 1
ATOM 1157 C CA . HIS B 2 80 ? -60.767 20.887 -12.727 1.00 28.54 80 HIS A CA 1
ATOM 1158 C C . HIS B 2 80 ? -59.715 20.983 -13.820 1.00 31.90 80 HIS A C 1
ATOM 1159 O O . HIS B 2 80 ? -60.055 21.082 -14.990 1.00 31.42 80 HIS A O 1
ATOM 1166 N N . ALA B 2 81 ? -58.437 20.966 -13.441 1.00 28.65 81 ALA A N 1
ATOM 1167 C CA . ALA B 2 81 ? -57.369 21.036 -14.453 1.00 30.71 81 ALA A CA 1
ATOM 1168 C C . ALA B 2 81 ? -57.400 19.754 -15.331 1.00 28.90 81 ALA A C 1
ATOM 1169 O O . ALA B 2 81 ? -57.224 19.808 -16.570 1.00 30.91 81 ALA A O 1
ATOM 1171 N N . TRP B 2 82 ? -57.593 18.636 -14.658 1.00 28.55 82 TRP A N 1
ATOM 1172 C CA . TRP B 2 82 ? -57.615 17.323 -15.310 1.00 27.47 82 TRP A CA 1
ATOM 1173 C C . TRP B 2 82 ? -58.793 17.291 -16.314 1.00 32.36 82 TRP A C 1
ATOM 1174 O O . TRP B 2 82 ? -58.635 16.882 -17.482 1.00 31.16 82 TRP A O 1
ATOM 1185 N N . GLN B 2 83 ? -59.966 17.751 -15.886 1.00 31.19 83 GLN A N 1
ATOM 1186 C CA . GLN B 2 83 ? -61.122 17.849 -16.801 1.00 33.92 83 GLN A CA 1
ATOM 1187 C C . GLN B 2 83 ? -60.945 18.845 -17.917 1.00 38.35 83 GLN A C 1
ATOM 1188 O O . GLN B 2 83 ? -61.470 18.630 -19.000 1.00 43.40 83 GLN A O 1
ATOM 1194 N N . HIS B 2 84 ? -60.235 19.947 -17.691 1.00 34.56 84 HIS A N 1
ATOM 1195 C CA . HIS B 2 84 ? -60.154 20.980 -18.713 1.00 37.44 84 HIS A CA 1
ATOM 1196 C C . HIS B 2 84 ? -59.168 20.522 -19.773 1.00 50.05 84 HIS A C 1
ATOM 1197 O O . HIS B 2 84 ? -59.333 20.835 -20.959 1.00 60.63 84 HIS A O 1
ATOM 1199 N N . GLY B 2 85 ? -58.165 19.757 -19.354 1.00 45.06 85 GLY A N 1
ATOM 1200 C CA . GLY B 2 85 ? -57.266 19.094 -20.285 1.00 49.37 85 GLY A CA 1
ATOM 1201 C C . GLY B 2 85 ? -56.068 19.939 -20.618 1.00 50.46 85 GLY A C 1
ATOM 1202 O O . GLY B 2 85 ? -55.957 21.042 -20.113 1.00 57.53 85 GLY A O 1
ATOM 1203 N N . THR B 2 88 ? -55.608 23.912 -19.603 1.00 54.97 88 THR A N 1
ATOM 1204 C CA . THR B 2 88 ? -55.403 24.412 -18.242 1.00 48.35 88 THR A CA 1
ATOM 1205 C C . THR B 2 88 ? -54.060 25.159 -18.116 1.00 48.49 88 THR A C 1
ATOM 1206 O O . THR B 2 88 ? -53.081 24.830 -18.794 1.00 46.60 88 THR A O 1
ATOM 121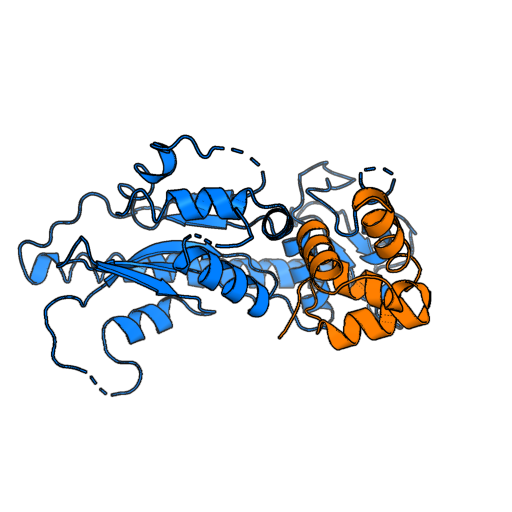0 N N . ARG B 2 89 ? -54.003 26.151 -17.232 1.00 52.97 89 ARG A N 1
ATOM 1211 C CA . ARG B 2 89 ? -52.805 26.959 -17.082 1.00 56.44 89 ARG A CA 1
ATOM 1212 C C . ARG B 2 89 ? -51.652 26.170 -16.448 1.00 51.99 89 ARG A C 1
ATOM 1213 O O . ARG B 2 89 ? -50.494 26.565 -16.527 1.00 54.65 89 ARG A O 1
ATOM 1221 N N . TYR B 2 90 ? -51.955 25.031 -15.851 1.00 46.78 90 TYR A N 1
ATOM 1222 C CA . TYR B 2 90 ? -50.878 24.215 -15.275 1.00 50.29 90 TYR A CA 1
ATOM 1223 C C . TYR B 2 90 ? -49.928 23.552 -16.300 1.00 58.87 90 TYR A C 1
ATOM 1224 O O . TYR B 2 90 ? -48.860 23.046 -15.910 1.00 58.98 90 TYR A O 1
ATOM 1233 N N . ILE B 2 91 ? -50.303 23.563 -17.590 1.00 59.00 91 ILE A N 1
ATOM 1234 C CA . ILE B 2 91 ? -49.496 22.911 -18.634 1.00 60.30 91 ILE A CA 1
ATOM 1235 C C . ILE B 2 91 ? -48.863 23.899 -19.610 1.00 62.05 91 ILE A C 1
ATOM 1236 O O . ILE B 2 91 ? -49.207 25.071 -19.622 1.00 62.92 91 ILE A O 1
ATOM 1241 N N . SER B 2 106 ? -59.553 10.170 -25.441 1.00 46.26 106 SER A N 1
ATOM 1242 C CA . SER B 2 106 ? -59.183 8.761 -25.287 1.00 44.47 106 SER A CA 1
ATOM 1243 C C . SER B 2 106 ? -58.557 8.514 -23.919 1.00 41.65 106 SER A C 1
ATOM 1244 O O . SER B 2 106 ? -58.104 9.457 -23.268 1.00 40.84 106 SER A O 1
ATOM 1247 N N . ILE B 2 107 ? -58.476 7.251 -23.534 1.00 36.51 107 ILE A N 1
ATOM 1248 C CA . ILE B 2 107 ? -57.866 6.902 -22.244 1.00 38.38 107 ILE A CA 1
ATOM 1249 C C . ILE B 2 107 ? -56.406 7.378 -22.208 1.00 34.87 107 ILE A C 1
ATOM 1250 O O . ILE B 2 107 ? -55.924 7.814 -21.157 1.00 34.60 107 ILE A O 1
ATOM 1255 N N . HIS B 2 108 ? -55.717 7.368 -23.364 1.00 36.04 108 HIS A N 1
ATOM 1256 C CA . HIS B 2 108 ? -54.324 7.780 -23.378 1.00 38.66 108 HIS A CA 1
ATOM 1257 C C . HIS B 2 108 ? -54.201 9.225 -22.956 1.00 39.91 108 HIS A C 1
ATOM 1258 O O . HIS B 2 108 ? -53.265 9.573 -22.236 1.00 39.54 108 HIS A O 1
ATOM 1265 N N . HIS B 2 109 ? -55.146 10.062 -23.396 1.00 38.40 109 HIS A N 1
ATOM 1266 C CA . HIS B 2 109 ? -55.088 11.488 -23.067 1.00 36.90 109 HIS A CA 1
ATOM 1267 C C . HIS B 2 109 ? -55.436 11.723 -21.601 1.00 33.74 109 HIS A C 1
ATOM 1268 O O . HIS B 2 109 ? -54.790 12.534 -20.961 1.00 37.52 109 HIS A O 1
ATOM 1275 N N . LYS B 2 110 ? -56.445 11.013 -21.101 1.00 31.91 110 LYS A N 1
ATOM 1276 C CA A LYS B 2 110 ? -56.859 11.131 -19.708 0.42 33.54 110 LYS A CA 1
ATOM 1277 C CA B LYS B 2 110 ? -56.860 11.131 -19.705 0.58 33.30 110 LYS A CA 1
ATOM 1278 C C . LYS B 2 110 ? -55.681 10.803 -18.800 1.00 33.27 110 LYS A C 1
ATOM 1279 O O . LYS B 2 110 ? -55.447 11.483 -17.816 1.00 30.17 110 LYS A O 1
ATOM 1290 N N . LEU B 2 111 ? -54.934 9.742 -19.136 1.00 28.68 111 LEU A N 1
ATOM 1291 C CA . LEU B 2 111 ? -53.811 9.329 -18.293 1.00 29.12 111 LEU A CA 1
ATOM 1292 C C . LEU B 2 111 ? -52.570 10.242 -18.468 1.00 29.99 111 LEU A C 1
ATOM 1293 O O . LEU B 2 111 ? -51.857 10.528 -17.516 1.00 32.69 111 LEU A O 1
ATOM 1298 N N . ALA B 2 112 ? -52.302 10.685 -19.690 1.00 29.36 112 ALA A N 1
ATOM 1299 C CA . ALA B 2 112 ? -51.239 11.668 -19.898 1.00 35.20 112 ALA A CA 1
ATOM 1300 C C . ALA B 2 112 ? -51.469 12.952 -19.096 1.00 36.54 112 ALA A C 1
ATOM 1301 O O . ALA B 2 112 ? -50.514 13.560 -18.622 1.00 37.19 112 ALA A O 1
ATOM 1303 N N . MET B 2 113 ? -52.729 13.372 -18.983 1.00 33.48 113 MET A N 1
ATOM 1304 C CA . MET B 2 113 ? -53.041 14.582 -18.207 1.00 33.20 113 MET A CA 1
ATOM 1305 C C . MET B 2 113 ? -52.607 14.396 -16.755 1.00 32.06 113 MET A C 1
ATOM 1306 O O . MET B 2 113 ? -52.176 15.365 -16.100 1.00 33.17 113 MET A O 1
ATOM 1311 N N . ILE B 2 114 ? -52.714 13.168 -16.236 1.00 29.45 114 ILE A N 1
ATOM 1312 C CA . ILE B 2 114 ? -52.267 12.954 -14.849 1.00 31.29 114 ILE A CA 1
ATOM 1313 C C . ILE B 2 114 ? -50.787 13.284 -14.727 1.00 32.55 114 ILE A C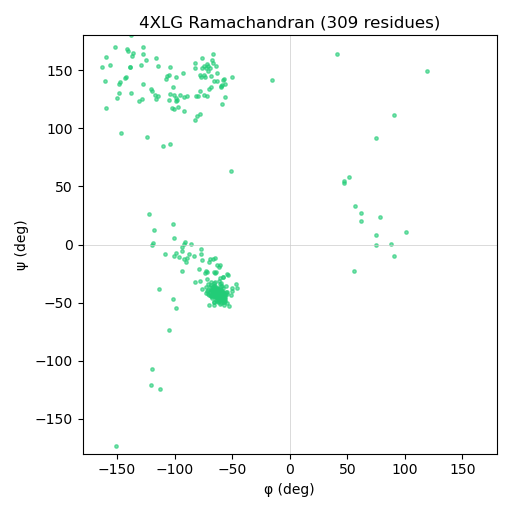 1
ATOM 1314 O O . ILE B 2 114 ? -50.353 14.004 -13.836 1.00 31.01 114 ILE A O 1
ATOM 1319 N N . THR B 2 115 ? -49.997 12.708 -15.612 1.00 32.77 115 THR A N 1
ATOM 1320 C CA . THR B 2 115 ? -48.563 12.945 -15.527 1.00 33.62 115 THR A CA 1
ATOM 1321 C C . THR B 2 115 ? -48.233 14.427 -15.692 1.00 36.98 115 THR A C 1
ATOM 1322 O O . THR B 2 115 ? -47.427 14.959 -14.934 1.00 39.18 115 THR A O 1
ATOM 1326 N N . SER B 2 116 ? -48.873 15.087 -16.659 1.00 32.59 116 SER A N 1
ATOM 1327 C CA . SER B 2 116 ? -48.627 16.506 -16.858 1.00 36.22 116 SER A CA 1
ATOM 1328 C C . SER B 2 116 ? -48.886 17.324 -15.608 1.00 33.20 116 SER A C 1
ATOM 1329 O O . SER B 2 116 ? -48.119 18.243 -15.292 1.00 34.99 116 SER A O 1
ATOM 1332 N N . LEU B 2 117 ? -49.962 17.017 -14.914 1.00 30.47 117 LEU A N 1
ATOM 1333 C CA . LEU B 2 117 ? -50.263 17.748 -13.668 1.00 31.33 117 LEU A CA 1
ATOM 1334 C C . LEU B 2 117 ? -49.306 17.402 -12.515 1.00 32.25 117 LEU A C 1
ATOM 1335 O O . LEU B 2 117 ? -48.914 18.273 -11.767 1.00 33.09 117 LEU A O 1
ATOM 1340 N N . LEU B 2 118 ? -48.926 16.134 -12.386 1.00 33.26 118 LEU A N 1
ATOM 1341 C CA . LEU B 2 118 ? -47.988 15.743 -11.352 1.00 34.27 118 LEU A CA 1
ATOM 1342 C C . LEU B 2 118 ? -46.603 16.382 -11.594 1.00 37.30 118 LEU A C 1
ATOM 1343 O O . LEU B 2 118 ? -45.844 16.581 -10.650 1.00 42.97 118 LEU A O 1
ATOM 1348 N N . LYS B 2 119 ? -46.297 16.733 -12.832 1.00 37.11 119 LYS A N 1
ATOM 1349 C CA . LYS B 2 119 ? -45.018 17.420 -13.109 1.00 40.51 119 LYS A CA 1
ATOM 1350 C C . LYS B 2 119 ? -45.104 18.905 -12.853 1.00 38.02 119 LYS A C 1
ATOM 1351 O O . LYS B 2 119 ? -44.104 19.605 -12.876 1.00 39.61 119 LYS A O 1
ATOM 1354 N N . ASN B 2 120 ? -46.306 19.410 -12.629 1.00 35.23 120 ASN A N 1
ATOM 1355 C CA . ASN B 2 120 ? -46.454 20.866 -12.533 1.00 33.47 120 ASN A CA 1
ATOM 1356 C C . ASN B 2 120 ? -45.969 21.378 -11.170 1.00 33.72 120 ASN A C 1
ATOM 1357 O O . ASN B 2 120 ? -46.206 20.706 -10.140 1.00 33.66 120 ASN A O 1
ATOM 1362 N N . GLU B 2 121 ? -45.363 22.573 -11.168 1.00 35.83 121 GLU A N 1
ATOM 1363 C CA . GLU B 2 121 ? -44.730 23.135 -9.978 1.00 37.44 121 GLU A CA 1
ATOM 1364 C C . GLU B 2 121 ? -45.659 23.114 -8.749 1.00 37.78 121 GLU A C 1
ATOM 1365 O O . GLU B 2 121 ? -45.271 22.752 -7.623 1.00 41.29 121 GLU A O 1
ATOM 1371 N N . TYR B 2 122 ? -46.905 23.482 -8.979 1.00 32.37 122 TYR A N 1
ATOM 1372 C CA . TYR B 2 122 ? -47.878 23.590 -7.892 1.00 32.91 122 TYR A CA 1
ATOM 1373 C C . TYR B 2 122 ? -48.204 22.250 -7.233 1.00 31.46 122 TYR A C 1
ATOM 1374 O O . TYR B 2 122 ? -48.175 22.092 -6.002 1.00 28.25 122 TYR A O 1
ATOM 1383 N N . PHE B 2 123 ? -48.520 21.251 -8.046 1.00 31.19 123 PHE A N 1
ATOM 1384 C CA . PHE B 2 123 ? -48.888 19.967 -7.456 1.00 27.86 123 PHE A CA 1
ATOM 1385 C C . PHE B 2 123 ? -47.668 19.158 -6.989 1.00 28.26 123 PHE A C 1
ATOM 1386 O O . PHE B 2 123 ? -47.803 18.267 -6.165 1.00 26.21 123 PHE A O 1
ATOM 1394 N N . ARG B 2 124 ? -46.484 19.456 -7.526 1.00 29.95 124 ARG A N 1
ATOM 1395 C CA . ARG B 2 124 ? -45.254 18.785 -7.077 1.00 30.81 124 ARG A CA 1
ATOM 1396 C C . ARG B 2 124 ? -45.021 18.901 -5.585 1.00 31.88 124 ARG A C 1
ATOM 1397 O O . ARG B 2 124 ? -44.519 17.983 -4.977 1.00 29.78 124 ARG A O 1
ATOM 1402 N N . TYR B 2 125 ? -45.389 20.035 -4.995 1.00 31.35 125 TYR A N 1
ATOM 1403 C CA . TYR B 2 125 ? -45.213 20.202 -3.545 1.00 31.46 125 TYR A CA 1
ATOM 1404 C C . TYR B 2 125 ? -45.999 19.193 -2.705 1.00 29.86 125 TYR A C 1
ATOM 1405 O O . TYR B 2 125 ? -45.716 18.984 -1.530 1.00 29.49 125 TYR A O 1
ATOM 1414 N N . MET B 2 126 ? -47.010 18.586 -3.307 1.00 25.10 126 MET A N 1
ATOM 1415 C CA . MET B 2 126 ? -47.914 17.730 -2.531 1.00 24.20 126 MET A CA 1
ATOM 1416 C C . MET B 2 126 ? -47.480 16.281 -2.443 1.00 28.44 126 MET A C 1
ATOM 1417 O O . MET B 2 126 ? -48.069 15.539 -1.623 1.00 28.54 126 MET A O 1
ATOM 1422 N N . ASP B 2 127 ? -46.487 15.868 -3.259 1.00 26.37 127 ASP A N 1
ATOM 1423 C CA . ASP B 2 127 ? -46.016 14.449 -3.246 1.00 27.55 127 ASP A CA 1
ATOM 1424 C C . ASP B 2 127 ? -47.203 13.481 -3.290 1.00 28.15 127 ASP A C 1
ATOM 1425 O O . ASP B 2 127 ? -47.348 12.573 -2.432 1.00 28.95 127 ASP A O 1
ATOM 1430 N N . LEU B 2 128 ? -48.058 13.665 -4.303 1.00 23.57 128 LEU A N 1
ATOM 1431 C CA . LEU B 2 128 ? -49.290 12.887 -4.433 1.00 23.69 128 LEU A CA 1
ATOM 1432 C C . LEU B 2 128 ? -49.019 11.421 -4.716 1.00 23.57 128 LEU A C 1
ATOM 1433 O O . LEU B 2 128 ? -47.911 11.029 -5.119 1.00 26.54 128 LEU A O 1
ATOM 1438 N N . THR B 2 129 ? -50.057 10.611 -4.520 1.00 23.35 129 THR A N 1
ATOM 1439 C CA . THR B 2 129 ? -49.964 9.202 -4.863 1.00 23.76 129 THR A CA 1
ATOM 1440 C C . THR B 2 129 ? -50.933 8.907 -5.993 1.00 23.88 129 THR A C 1
ATOM 1441 O O . THR B 2 129 ? -52.129 9.222 -5.876 1.00 23.84 129 THR A O 1
ATOM 1445 N N . LEU B 2 130 ? -50.426 8.284 -7.060 1.00 22.02 130 LEU A N 1
ATOM 1446 C CA . LEU B 2 130 ? -51.279 7.843 -8.172 1.00 22.63 130 LEU A CA 1
ATOM 1447 C C . LEU B 2 130 ? -51.505 6.320 -7.984 1.00 23.66 130 LEU A C 1
ATOM 1448 O O . LEU B 2 130 ? -50.557 5.539 -8.050 1.00 26.71 130 LEU A O 1
ATOM 1453 N N . HIS B 2 131 ? -52.756 5.917 -7.775 1.00 20.94 131 HIS A N 1
ATOM 1454 C CA . HIS B 2 131 ? -53.049 4.510 -7.492 1.00 22.30 131 HIS A CA 1
ATOM 1455 C C . HIS B 2 131 ? -53.931 3.934 -8.603 1.00 23.98 131 HIS A C 1
ATOM 1456 O O . HIS B 2 131 ? -54.996 4.522 -8.891 1.00 22.11 131 HIS A O 1
ATOM 1463 N N . PHE B 2 132 ? -53.524 2.792 -9.171 1.00 23.14 132 PHE A N 1
ATOM 1464 C CA . PHE B 2 132 ? -54.361 2.077 -10.164 1.00 22.99 132 PHE A CA 1
ATOM 1465 C C . PHE B 2 132 ? -55.087 0.874 -9.584 1.00 24.70 132 PHE A C 1
ATOM 1466 O O . PHE B 2 132 ? -54.498 0.084 -8.841 1.00 24.37 132 PHE A O 1
ATOM 1474 N N . PHE B 2 133 ? -56.366 0.746 -9.920 1.00 22.61 133 PHE A N 1
ATOM 1475 C CA . PHE B 2 133 ? -57.153 -0.412 -9.527 1.00 21.91 133 PHE A CA 1
ATOM 1476 C C . PHE B 2 133 ? -57.243 -1.403 -10.658 1.00 22.47 133 PHE A C 1
ATOM 1477 O O . PHE B 2 133 ? -57.791 -2.520 -10.511 1.00 23.56 133 PHE A O 1
ATOM 1485 N N . ASN B 2 134 ? -56.745 -0.974 -11.809 1.00 23.02 134 ASN A N 1
ATOM 1486 C CA . ASN B 2 134 ? -56.784 -1.837 -13.006 1.00 23.13 134 ASN A CA 1
ATOM 1487 C C . ASN B 2 134 ? -55.401 -1.850 -13.622 1.00 23.54 134 ASN A C 1
ATOM 1488 O O . ASN B 2 134 ? -54.832 -0.781 -13.907 1.00 24.44 134 ASN A O 1
ATOM 1493 N N . GLN B 2 135 ? -54.834 -3.036 -13.787 1.00 23.84 135 GLN A N 1
ATOM 1494 C CA A GLN B 2 135 ? -53.460 -3.147 -14.253 0.49 26.70 135 GLN A CA 1
ATOM 1495 C CA B GLN B 2 135 ? -53.461 -3.183 -14.265 0.51 27.29 135 GLN A CA 1
ATOM 1496 C C . GLN B 2 135 ? -53.310 -2.841 -15.754 1.00 28.49 135 GLN A C 1
ATOM 1497 O O . GLN B 2 135 ? -52.247 -2.377 -16.178 1.00 28.70 135 GLN A O 1
ATOM 1508 N N . LYS B 2 136 ? -54.342 -3.134 -16.568 1.00 27.74 136 LYS A N 1
ATOM 1509 C CA . LYS B 2 136 ? -54.253 -2.752 -17.974 1.00 30.32 136 LYS A CA 1
ATOM 1510 C C . LYS B 2 136 ? -54.233 -1.228 -18.114 1.00 27.73 136 LYS A C 1
ATOM 1511 O O . LYS B 2 136 ? -53.526 -0.695 -19.004 1.00 29.41 136 LYS A O 1
ATOM 1517 N N . VAL B 2 137 ? -54.968 -0.530 -17.253 1.00 26.32 137 VAL A N 1
ATOM 1518 C CA . VAL B 2 137 ? -54.949 0.931 -17.266 1.00 26.63 137 VAL A CA 1
ATOM 1519 C C . VAL B 2 137 ? -53.566 1.420 -16.803 1.00 27.65 137 VAL A C 1
ATOM 1520 O O . VAL B 2 137 ? -52.968 2.347 -17.402 1.00 27.49 137 VAL A O 1
ATOM 1524 N N . GLU B 2 138 ? -53.051 0.813 -15.734 1.00 26.91 138 GLU A N 1
ATOM 1525 C CA . GLU B 2 138 ? -51.679 1.146 -15.280 1.00 29.64 138 GLU A CA 1
ATOM 1526 C C . GLU B 2 138 ? -50.622 0.960 -16.414 1.00 33.49 138 GLU A C 1
ATOM 1527 O O . GLU B 2 138 ? -49.680 1.773 -16.562 1.00 31.14 138 GLU A O 1
ATOM 1533 N N . GLU B 2 139 ? -50.760 -0.118 -17.200 1.00 29.25 139 GLU A N 1
ATOM 1534 C CA A GLU B 2 139 ? -49.802 -0.382 -18.260 0.53 31.54 139 GLU A CA 1
ATOM 1535 C CA B GLU B 2 139 ? -49.841 -0.418 -18.305 0.47 31.54 139 GLU A CA 1
ATOM 1536 C C . GLU B 2 139 ? -49.873 0.694 -19.345 1.00 34.13 139 GLU A C 1
ATOM 1537 O O . GLU B 2 139 ? -48.839 1.109 -19.879 1.00 34.96 139 GLU A O 1
ATOM 1548 N N . ILE B 2 140 ? -51.084 1.139 -19.668 1.00 30.41 140 ILE A N 1
ATOM 1549 C CA . ILE B 2 140 ? -51.225 2.205 -20.667 1.00 35.00 140 ILE A CA 1
ATOM 1550 C C . ILE B 2 140 ? -50.588 3.490 -20.130 1.00 37.13 140 ILE A C 1
ATOM 1551 O O . ILE B 2 140 ? -49.891 4.198 -20.849 1.00 35.59 140 ILE A O 1
ATOM 1556 N N . TRP B 2 141 ? -50.802 3.768 -18.846 1.00 30.29 141 TRP A N 1
ATOM 1557 C CA . TRP B 2 141 ? -50.180 4.967 -18.262 1.00 31.18 141 TRP A CA 1
ATOM 1558 C C . TRP B 2 141 ? -48.657 4.863 -18.315 1.00 31.71 141 TRP A C 1
ATOM 1559 O O . TRP B 2 141 ? -47.944 5.811 -18.706 1.00 33.81 141 TRP A O 1
ATOM 1570 N N . LYS B 2 142 ? -48.148 3.694 -17.950 1.00 33.55 142 LYS A N 1
ATOM 1571 C CA . LYS B 2 142 ? -46.706 3.488 -17.914 1.00 36.37 142 LYS A CA 1
ATOM 1572 C C . LYS B 2 142 ? -46.101 3.571 -19.299 1.00 40.70 142 LYS A C 1
ATOM 1573 O O . LYS B 2 142 ? -44.971 4.076 -19.470 1.00 43.96 142 LYS A O 1
ATOM 1579 N N . ASN B 2 143 ? -46.839 3.082 -20.293 1.00 36.14 143 ASN A N 1
ATOM 1580 C CA . ASN B 2 143 ? -46.341 3.128 -21.670 1.00 40.15 143 ASN A CA 1
ATOM 1581 C C . ASN B 2 143 ? -46.092 4.559 -22.125 1.00 42.37 143 ASN A C 1
ATOM 1582 O O . ASN B 2 143 ? -45.220 4.792 -22.978 1.00 47.91 143 ASN A O 1
ATOM 1587 N N . ASP B 2 144 ? -46.858 5.502 -21.561 1.00 39.64 144 ASP A N 1
ATOM 1588 C CA . ASP B 2 144 ? -46.575 6.934 -21.693 1.00 43.63 144 ASP A CA 1
ATOM 1589 C C . ASP B 2 144 ? -46.390 7.281 -23.170 1.00 48.35 144 ASP A C 1
ATOM 1590 O O . ASP B 2 144 ? -45.330 7.749 -23.575 1.00 52.43 144 ASP A O 1
ATOM 1595 N N . LYS B 2 145 ? -47.430 6.988 -23.951 1.00 47.60 145 LYS A N 1
ATOM 1596 C CA . LYS B 2 145 ? -47.461 7.126 -25.418 1.00 54.37 145 LYS A CA 1
ATOM 1597 C C . LYS B 2 145 ? -46.907 8.472 -25.897 1.00 55.90 145 LYS A C 1
ATOM 1598 O O . LYS B 2 145 ? -46.257 8.570 -26.948 1.00 60.81 145 LYS A O 1
ATOM 1602 N N . PHE B 2 146 ? -47.149 9.506 -25.096 1.00 50.59 146 PHE A N 1
ATOM 1603 C CA . PHE B 2 146 ? -46.808 10.876 -25.463 1.00 51.32 146 PHE A CA 1
ATOM 1604 C C . PHE B 2 146 ? -45.516 11.371 -24.825 1.00 54.36 146 PHE A C 1
ATOM 1605 O O . PHE B 2 146 ? -45.145 12.536 -24.977 1.00 55.01 146 PHE A O 1
ATOM 1613 N N . ASN B 2 147 ? -44.824 10.467 -24.134 1.00 51.89 147 ASN A N 1
ATOM 1614 C CA . ASN B 2 147 ? -43.577 10.798 -23.436 1.00 53.58 147 ASN A CA 1
ATOM 1615 C C . ASN B 2 147 ? -43.686 12.063 -22.621 1.00 49.81 147 ASN A C 1
ATOM 1616 O O . ASN B 2 147 ? -42.878 12.972 -22.775 1.00 51.20 147 ASN A O 1
ATOM 1621 N N . VAL B 2 148 ? -44.708 12.110 -21.768 1.00 45.61 148 VAL A N 1
ATOM 1622 C CA . VAL B 2 148 ? -44.841 13.204 -20.816 1.00 54.85 148 VAL A CA 1
ATOM 1623 C C . VAL B 2 148 ? -43.795 13.118 -19.698 1.00 61.77 148 VAL A C 1
ATOM 1624 O O . VAL B 2 148 ? -43.398 14.142 -19.149 1.00 65.71 148 VAL A O 1
ATOM 1628 N N . SER B 2 149 ? -43.358 11.908 -19.350 1.00 63.76 149 SER A N 1
ATOM 1629 C CA . SER B 2 149 ? -42.286 11.753 -18.356 1.00 71.99 149 SER A CA 1
ATOM 1630 C C . SER B 2 149 ? -40.964 12.360 -18.838 1.00 74.58 149 SER A C 1
ATOM 1631 O O . SER B 2 149 ? -40.293 11.825 -19.727 1.00 78.36 149 SER A O 1
ATOM 1634 N N . ASN B 2 158 ? -41.093 12.473 -7.635 1.00 44.80 158 ASN A N 1
ATOM 1635 C CA . ASN B 2 158 ? -41.453 12.693 -6.219 1.00 49.42 158 ASN A CA 1
ATOM 1636 C C . ASN B 2 158 ? -42.869 12.160 -5.852 1.00 46.63 158 ASN A C 1
ATOM 1637 O O . ASN B 2 158 ? -43.180 11.902 -4.661 1.00 47.49 158 ASN A O 1
ATOM 1642 N N . TYR B 2 159 ? -43.728 12.026 -6.859 1.00 35.29 159 TYR A N 1
ATOM 1643 C CA . TYR B 2 159 ? -45.027 11.395 -6.617 1.00 34.19 159 TYR A CA 1
ATOM 1644 C C . TYR B 2 159 ? -44.814 9.875 -6.513 1.00 34.39 159 TYR A C 1
ATOM 1645 O O . TYR B 2 159 ? -43.759 9.374 -6.889 1.00 38.48 159 TYR A O 1
ATOM 1654 N N . THR B 2 160 ? -45.774 9.171 -5.913 1.00 30.29 160 THR A N 1
ATOM 1655 C CA . THR B 2 160 ? -45.740 7.718 -5.719 1.00 32.83 160 THR A CA 1
ATOM 1656 C C . THR B 2 160 ? -46.742 7.069 -6.682 1.00 29.67 160 THR A C 1
ATOM 1657 O O . THR B 2 160 ? -47.806 7.639 -6.935 1.00 29.42 160 THR A O 1
ATOM 1661 N N . VAL B 2 161 ? -46.387 5.907 -7.234 1.00 29.55 161 VAL A N 1
ATOM 1662 C CA . VAL B 2 161 ? -47.342 5.143 -8.080 1.00 30.36 161 VAL A CA 1
ATOM 1663 C C . VAL B 2 161 ? -47.569 3.779 -7.448 1.00 32.25 161 VAL A C 1
ATOM 1664 O O . VAL B 2 161 ? -46.589 3.104 -7.062 1.00 33.97 161 VAL A O 1
ATOM 1668 N N . SER B 2 162 ? -48.832 3.362 -7.325 1.00 27.34 162 SER A N 1
ATOM 1669 C CA . SER B 2 162 ? -49.103 2.059 -6.736 1.00 27.28 162 SER A CA 1
ATOM 1670 C C . SER B 2 162 ? -50.174 1.348 -7.558 1.00 26.14 162 SER A C 1
ATOM 1671 O O . SER B 2 162 ? -50.893 1.974 -8.347 1.00 24.40 162 SER A O 1
ATOM 1674 N N . LEU B 2 163 ? -50.246 0.034 -7.349 1.00 26.95 163 LEU A N 1
ATOM 1675 C CA . LEU B 2 163 ? -51.181 -0.820 -8.105 1.00 26.96 163 LEU A CA 1
ATOM 1676 C C . LEU B 2 163 ? -51.797 -1.798 -7.123 1.00 26.26 163 LEU A C 1
ATOM 1677 O O . LEU B 2 163 ? -51.064 -2.434 -6.327 1.00 27.13 163 LEU A O 1
ATOM 1682 N N . SER B 2 164 ? -53.119 -1.906 -7.145 1.00 26.97 164 SER A N 1
ATOM 1683 C CA . SER B 2 164 ? -53.796 -2.800 -6.208 1.00 28.04 164 SER A CA 1
ATOM 1684 C C . SER B 2 164 ? -53.297 -4.222 -6.294 1.00 30.56 164 SER A C 1
ATOM 1685 O O . SER B 2 164 ? -53.095 -4.737 -7.378 1.00 29.30 164 SER A O 1
ATOM 1688 N N . GLN B 2 165 ? -53.117 -4.853 -5.145 1.00 29.27 165 GLN A N 1
ATOM 1689 C CA . GLN B 2 165 ? -52.980 -6.299 -5.147 1.00 34.06 165 GLN A CA 1
ATOM 1690 C C . GLN B 2 165 ? -54.282 -6.840 -5.760 1.00 34.09 165 GLN A C 1
ATOM 1691 O O . GLN B 2 165 ? -55.380 -6.363 -5.419 1.00 31.44 165 GLN A O 1
ATOM 1697 N N . ASP B 2 166 ? -54.177 -7.817 -6.649 1.00 35.06 166 ASP A N 1
ATOM 1698 C CA . ASP B 2 166 ? -55.370 -8.374 -7.321 1.00 35.79 166 ASP A CA 1
ATOM 1699 C C . ASP B 2 166 ? -56.132 -7.341 -8.173 1.00 29.14 166 ASP A C 1
ATOM 1700 O O . ASP B 2 166 ? -57.335 -7.460 -8.372 1.00 26.74 166 ASP A O 1
ATOM 1705 N N . ALA B 2 167 ? -55.425 -6.327 -8.673 1.00 28.53 167 ALA A N 1
ATOM 1706 C CA . ALA B 2 167 ? -55.994 -5.389 -9.660 1.00 26.50 167 ALA A CA 1
ATOM 1707 C C . ALA B 2 167 ? -56.647 -6.156 -10.804 1.00 26.12 167 ALA A C 1
ATOM 1708 O O . ALA B 2 167 ? -56.145 -7.226 -11.238 1.00 26.91 167 ALA A O 1
ATOM 1710 N N . LEU B 2 168 ? -57.743 -5.618 -11.308 1.00 25.35 168 LEU A N 1
ATOM 1711 C CA . LEU B 2 168 ? -58.374 -6.196 -12.497 1.00 28.50 168 LEU A CA 1
ATOM 1712 C C . LEU B 2 168 ? -57.477 -6.015 -13.726 1.00 31.36 168 LEU A C 1
ATOM 1713 O O . LEU B 2 168 ? -56.646 -5.134 -13.790 1.00 27.88 168 LEU A O 1
ATOM 1718 N N . THR B 2 169 ? -57.696 -6.838 -14.730 1.00 30.30 169 THR A N 1
ATOM 1719 C CA . THR B 2 169 ? -56.929 -6.711 -15.951 1.00 33.34 169 THR A CA 1
ATOM 1720 C C . THR B 2 169 ? -57.866 -6.454 -17.134 1.00 31.13 169 THR A C 1
ATOM 1721 O O . THR B 2 169 ? -58.580 -5.451 -17.146 1.00 30.28 169 THR A O 1
ATOM 1725 N N . GLU B 2 170 ? -57.854 -7.324 -18.143 1.00 32.69 170 GLU A N 1
ATOM 1726 C CA . GLU B 2 170 ? -58.757 -7.045 -19.262 1.00 33.87 170 GLU A CA 1
ATOM 1727 C C . GLU B 2 170 ? -60.216 -7.231 -18.778 1.00 32.04 170 GLU A C 1
ATOM 1728 O O . GLU B 2 170 ? -60.541 -8.202 -18.117 1.00 34.62 170 GLU A O 1
ATOM 1732 N N . ILE B 2 171 ? -61.085 -6.306 -19.144 1.00 27.93 171 ILE A N 1
ATOM 1733 C CA . ILE B 2 171 ? -62.465 -6.331 -18.681 1.00 26.15 171 ILE A CA 1
ATOM 1734 C C . ILE B 2 171 ? -63.331 -7.159 -19.633 1.00 31.38 171 ILE A C 1
ATOM 1735 O O . ILE B 2 171 ? -63.269 -6.951 -20.856 1.00 29.53 171 ILE A O 1
ATOM 1740 N N . ASN B 2 172 ? -64.069 -8.131 -19.096 1.00 23.70 172 ASN A N 1
ATOM 1741 C CA . ASN B 2 172 ? -65.093 -8.850 -19.895 1.00 26.36 172 ASN A CA 1
ATOM 1742 C C . ASN B 2 172 ? -66.436 -8.193 -19.583 1.00 23.41 172 ASN A C 1
ATOM 1743 O O . ASN B 2 172 ? -66.845 -8.187 -18.421 1.00 24.11 172 ASN A O 1
ATOM 1748 N N . ASN B 2 173 ? -67.100 -7.618 -20.587 1.00 23.53 173 ASN A N 1
ATOM 1749 C CA . ASN B 2 173 ? -68.416 -6.970 -20.370 1.00 22.92 173 ASN A CA 1
ATOM 1750 C C . ASN B 2 173 ? -69.472 -7.603 -21.272 1.00 23.86 173 ASN A C 1
ATOM 1751 O O . ASN B 2 173 ? -70.476 -6.978 -21.595 1.00 23.82 173 ASN A O 1
ATOM 1756 N N . ASP B 2 174 ? -69.245 -8.881 -21.642 1.00 24.89 174 ASP A N 1
ATOM 1757 C CA . ASP B 2 174 ? -70.121 -9.512 -22.621 1.00 26.02 174 ASP A CA 1
ATOM 1758 C C . ASP B 2 174 ? -71.485 -9.867 -22.037 1.00 25.95 174 ASP A C 1
ATOM 1759 O O . ASP B 2 174 ? -72.430 -10.075 -22.780 1.00 27.46 174 ASP A O 1
ATOM 1764 N N . THR B 2 175 ? -71.561 -10.052 -20.723 1.00 25.30 175 THR A N 1
ATOM 1765 C CA . THR B 2 175 ? -72.819 -10.495 -20.127 1.00 26.41 175 THR A CA 1
ATOM 1766 C C . THR B 2 175 ? -73.070 -9.686 -18.865 1.00 24.54 175 THR A C 1
ATOM 1767 O O . THR B 2 175 ? -72.172 -9.081 -18.339 1.00 23.70 175 THR A O 1
ATOM 1771 N N . ILE B 2 176 ? -74.303 -9.756 -18.415 1.00 20.89 176 ILE A N 1
ATOM 1772 C CA . ILE B 2 176 ? -74.712 -9.081 -17.174 1.00 22.17 176 ILE A CA 1
ATOM 1773 C C . ILE B 2 176 ? -73.873 -9.593 -16.000 1.00 22.88 176 ILE A C 1
ATOM 1774 O O . ILE B 2 176 ? -73.346 -8.802 -15.170 1.00 21.65 176 ILE A O 1
ATOM 1779 N N . ASP B 2 177 ? -73.745 -10.915 -15.901 1.00 25.14 177 ASP A N 1
ATOM 1780 C CA . ASP B 2 177 ? -72.913 -11.448 -14.805 1.00 27.67 177 ASP A CA 1
ATOM 1781 C C . ASP B 2 177 ? -71.438 -10.990 -14.857 1.00 27.05 177 ASP A C 1
ATOM 1782 O O . ASP B 2 177 ? -70.808 -10.778 -13.815 1.00 25.96 177 ASP A O 1
ATOM 1787 N N . ASP B 2 178 ? -70.861 -10.946 -16.058 1.00 22.71 178 ASP A N 1
ATOM 1788 C CA . ASP B 2 178 ? -69.484 -10.440 -16.198 1.00 21.11 178 ASP A CA 1
ATOM 1789 C C . ASP B 2 178 ? -69.369 -9.003 -15.757 1.00 23.67 178 ASP A C 1
ATOM 1790 O O . ASP B 2 178 ? -68.395 -8.633 -15.106 1.00 22.41 178 ASP A O 1
ATOM 1795 N N . ILE B 2 179 ? -70.355 -8.178 -16.099 1.00 20.69 179 ILE A N 1
ATOM 1796 C CA . ILE B 2 179 ? -70.338 -6.766 -15.774 1.00 18.63 179 ILE A CA 1
ATOM 1797 C C . ILE B 2 179 ? -70.431 -6.606 -14.251 1.00 21.43 179 ILE A C 1
ATOM 1798 O O . ILE B 2 179 ? -69.687 -5.825 -13.616 1.00 20.89 179 ILE A O 1
ATOM 1803 N N . MET B 2 180 ? -71.330 -7.368 -13.641 1.00 22.39 180 MET A N 1
ATOM 1804 C CA A MET B 2 180 ? -71.479 -7.160 -12.204 0.46 22.26 180 MET A CA 1
ATOM 1805 C CA B MET B 2 180 ? -71.539 -7.342 -12.167 0.54 21.99 180 MET A CA 1
ATOM 1806 C C . MET B 2 180 ? -70.300 -7.777 -11.431 1.00 23.28 180 MET A C 1
ATOM 1807 O O . MET B 2 180 ? -69.965 -7.241 -10.383 1.00 24.00 180 MET A O 1
ATOM 1816 N N . ASP B 2 181 ? -69.655 -8.813 -11.962 1.00 21.41 181 ASP A N 1
ATOM 1817 C CA . ASP B 2 181 ? -68.428 -9.368 -11.329 1.00 24.81 181 ASP A CA 1
ATOM 1818 C C . ASP B 2 181 ? -67.332 -8.267 -11.315 1.00 23.27 181 ASP A C 1
ATOM 1819 O O . ASP B 2 181 ? -66.620 -8.081 -10.329 1.00 24.81 181 ASP A O 1
ATOM 1824 N N . VAL B 2 182 ? -67.184 -7.567 -12.442 1.00 21.40 182 VAL A N 1
ATOM 1825 C CA . VAL B 2 182 ? -66.201 -6.468 -12.491 1.00 19.91 182 VAL A CA 1
ATOM 1826 C C . VAL B 2 182 ? -66.520 -5.385 -11.449 1.00 23.32 182 VAL A C 1
ATOM 1827 O O . VAL B 2 182 ? -65.641 -4.954 -10.671 1.00 20.79 182 VAL A O 1
ATOM 1831 N N . ASN B 2 183 ? -67.789 -4.999 -11.365 1.00 18.74 183 ASN A N 1
ATOM 1832 C CA . ASN B 2 183 ? -68.226 -3.961 -10.441 1.00 19.30 183 ASN A CA 1
ATOM 1833 C C . ASN B 2 183 ? -67.936 -4.428 -8.985 1.00 21.73 183 ASN A C 1
ATOM 1834 O O . ASN B 2 183 ? -67.364 -3.655 -8.183 1.00 22.40 183 ASN A O 1
ATOM 1839 N N . GLU B 2 184 ? -68.300 -5.676 -8.675 1.00 20.95 184 GLU A N 1
ATOM 1840 C CA . GLU B 2 184 ? -68.105 -6.133 -7.277 1.00 20.62 184 GLU A CA 1
ATOM 1841 C C . GLU B 2 184 ? -66.627 -6.213 -6.919 1.00 24.27 184 GLU A C 1
ATOM 1842 O O . GLU B 2 184 ? -66.233 -5.846 -5.791 1.00 22.46 184 GLU A O 1
ATOM 1845 N N . LYS B 2 185 ? -65.803 -6.715 -7.843 1.00 21.51 185 LYS A N 1
ATOM 1846 C CA A LYS B 2 185 ? -64.369 -6.840 -7.547 0.51 22.39 185 LYS A CA 1
ATOM 1847 C CA B LYS B 2 185 ? -64.374 -6.842 -7.547 0.49 22.41 185 LYS A CA 1
ATOM 1848 C C . LYS B 2 185 ? -63.724 -5.473 -7.433 1.00 21.42 185 LYS A C 1
ATOM 1849 O O . LYS B 2 185 ? -62.900 -5.239 -6.528 1.00 20.73 185 LYS A O 1
ATOM 1860 N N . ASN B 2 186 ? -64.098 -4.571 -8.338 1.00 19.00 186 ASN A N 1
ATOM 1861 C CA . ASN B 2 186 ? -63.548 -3.214 -8.280 1.00 21.54 186 ASN A CA 1
ATOM 1862 C C . ASN B 2 186 ? -63.946 -2.524 -6.956 1.00 23.12 186 ASN A C 1
ATOM 1863 O O . ASN B 2 186 ? -63.125 -1.870 -6.321 1.00 19.87 186 ASN A O 1
ATOM 1868 N N . MET B 2 187 ? -65.185 -2.693 -6.520 1.00 19.81 187 MET A N 1
ATOM 1869 C CA . MET B 2 187 ? -65.620 -2.069 -5.225 1.00 20.58 187 MET A CA 1
ATOM 1870 C C . MET B 2 187 ? -64.730 -2.565 -4.089 1.00 22.10 187 MET A C 1
ATOM 1871 O O . MET B 2 187 ? -64.374 -1.778 -3.201 1.00 22.09 187 MET A O 1
ATOM 1876 N N . GLU B 2 188 ? -64.419 -3.842 -4.113 1.00 20.98 188 GLU A N 1
ATOM 1877 C CA . GLU B 2 188 ? -63.634 -4.441 -3.015 1.00 21.00 188 GLU A CA 1
ATOM 1878 C C . GLU B 2 188 ? -62.218 -3.798 -3.054 1.00 24.74 188 GLU A C 1
ATOM 1879 O O . GLU B 2 188 ? -61.628 -3.496 -2.007 1.00 23.79 188 GLU A O 1
ATOM 1885 N N . LEU B 2 189 ? -61.658 -3.612 -4.265 1.00 20.63 189 LEU A N 1
ATOM 1886 C CA . LEU B 2 189 ? -60.319 -2.983 -4.367 1.00 22.98 189 LEU A CA 1
ATOM 1887 C C . LEU B 2 189 ? -60.318 -1.543 -3.829 1.00 23.32 189 LEU A C 1
ATOM 1888 O O . LEU B 2 189 ? -59.345 -1.097 -3.188 1.00 21.96 189 LEU A O 1
ATOM 1893 N N . VAL B 2 190 ? -61.384 -0.802 -4.144 1.00 19.77 190 VAL A N 1
ATOM 1894 C CA . VAL B 2 190 ? -61.485 0.605 -3.732 1.00 19.48 190 VAL A CA 1
ATOM 1895 C C . VAL B 2 190 ? -61.648 0.615 -2.183 1.00 20.91 190 VAL A C 1
ATOM 1896 O O . VAL B 2 190 ? -60.989 1.419 -1.481 1.00 21.16 190 VAL A O 1
ATOM 1900 N N . GLN B 2 191 ? -62.504 -0.259 -1.684 1.00 19.13 191 GLN A N 1
ATOM 1901 C CA . GLN B 2 191 ? -62.678 -0.384 -0.195 1.00 18.62 191 GLN A CA 1
ATOM 1902 C C . GLN B 2 191 ? -61.356 -0.688 0.463 1.00 24.86 191 GLN A C 1
ATOM 1903 O O . GLN B 2 191 ? -60.983 -0.067 1.500 1.00 22.49 191 GLN A O 1
ATOM 1909 N N . ASN B 2 192 ? -60.625 -1.657 -0.088 1.00 24.31 192 ASN A N 1
ATOM 1910 C CA . ASN B 2 192 ? -59.373 -2.048 0.562 1.00 26.78 192 ASN A CA 1
ATOM 1911 C C . ASN B 2 192 ? -58.387 -0.910 0.667 1.00 26.12 192 ASN A C 1
ATOM 1912 O O . ASN B 2 192 ? -57.823 -0.677 1.768 1.00 28.18 192 ASN A O 1
ATOM 1917 N N . LEU B 2 193 ? -58.196 -0.169 -0.436 1.00 22.76 193 LEU A N 1
ATOM 1918 C CA . LEU B 2 193 ? -57.262 0.957 -0.437 1.00 24.33 193 LEU A CA 1
ATOM 1919 C C . LEU B 2 193 ? -57.720 2.025 0.577 1.00 26.19 193 LEU A C 1
ATOM 1920 O O . LEU B 2 193 ? -56.916 2.505 1.387 1.00 25.88 193 LEU A O 1
ATOM 1925 N N . TYR B 2 194 ? -59.009 2.365 0.544 1.00 21.25 194 TYR A N 1
ATOM 1926 C CA . TYR B 2 194 ? -59.514 3.452 1.388 1.00 20.23 194 TYR A CA 1
ATOM 1927 C C . TYR B 2 194 ? -59.424 3.087 2.889 1.00 24.17 194 TYR A C 1
ATOM 1928 O O . TYR B 2 194 ? -58.907 3.863 3.711 1.00 23.91 194 TYR A O 1
ATOM 1937 N N . SER B 2 195 ? -59.920 1.904 3.238 1.00 23.52 195 SER A N 1
ATOM 1938 C CA . SER B 2 195 ? -60.067 1.574 4.680 1.00 26.60 195 SER A CA 1
ATOM 1939 C C . SER B 2 195 ? -58.669 1.368 5.238 1.00 28.19 195 SER A C 1
ATOM 1940 O O . SER B 2 195 ? -58.361 1.689 6.422 1.00 27.06 195 SER A O 1
ATOM 1943 N N . THR B 2 196 ? -57.801 0.834 4.393 1.00 25.22 196 THR A N 1
ATOM 1944 C CA . THR B 2 196 ? -56.429 0.616 4.865 1.00 30.45 196 THR A CA 1
ATOM 1945 C C . THR B 2 196 ? -55.695 1.939 5.082 1.00 28.78 196 THR A C 1
ATOM 1946 O O . THR B 2 196 ? -54.937 2.081 6.048 1.00 29.14 196 THR A O 1
ATOM 1950 N N . THR B 2 197 ? -55.891 2.892 4.163 1.00 24.45 197 THR A N 1
ATOM 1951 C CA . THR B 2 197 ? -55.244 4.207 4.269 1.00 25.06 197 THR A CA 1
ATOM 1952 C C . THR B 2 197 ? -55.677 4.873 5.577 1.00 28.13 197 THR A C 1
ATOM 1953 O O . THR B 2 197 ? -54.839 5.385 6.331 1.00 25.97 197 THR A O 1
ATOM 1957 N N . LEU B 2 198 ? -56.972 4.832 5.858 1.00 23.12 198 LEU A N 1
ATOM 1958 C CA . LEU B 2 198 ? -57.466 5.438 7.115 1.00 22.75 198 LEU A CA 1
ATOM 1959 C C . LEU B 2 198 ? -56.893 4.688 8.343 1.00 26.18 198 LEU A C 1
ATOM 1960 O O . LEU B 2 198 ? -56.540 5.305 9.363 1.00 25.83 198 LEU A O 1
ATOM 1965 N N . ALA B 2 199 ? -56.838 3.355 8.275 1.00 24.52 199 ALA A N 1
ATOM 1966 C CA . ALA B 2 199 ? -56.342 2.596 9.417 1.00 27.68 199 ALA A CA 1
ATOM 1967 C C . ALA B 2 199 ? -54.857 2.874 9.662 1.00 30.48 199 ALA A C 1
ATOM 1968 O O . ALA B 2 199 ? -54.391 2.913 10.822 1.00 30.18 199 ALA A O 1
ATOM 1970 N N . GLU B 2 200 ? -54.103 3.035 8.581 1.00 30.29 200 GLU A N 1
ATOM 1971 C CA . GLU B 2 200 ? -52.684 3.328 8.716 1.00 30.86 200 GLU A CA 1
ATOM 1972 C C . GLU B 2 200 ? -52.440 4.709 9.333 1.00 27.73 200 GLU A C 1
ATOM 1973 O O . GLU B 2 200 ? -51.553 4.848 10.169 1.00 28.79 200 GLU A O 1
ATOM 1979 N N . LYS B 2 201 ? -53.208 5.710 8.908 1.00 24.71 201 LYS A N 1
ATOM 1980 C CA . LYS B 2 201 ? -53.067 7.033 9.511 1.00 25.65 201 LYS A CA 1
ATOM 1981 C C . LYS B 2 201 ? -53.477 6.971 10.984 1.00 26.26 201 LYS A C 1
ATOM 1982 O O . LYS B 2 201 ? -52.873 7.641 11.822 1.00 26.39 201 LYS A O 1
ATOM 1988 N N . THR B 2 202 ? -54.539 6.221 11.273 1.00 24.06 202 THR A N 1
ATOM 1989 C CA . THR B 2 202 ? -54.967 6.090 12.688 1.00 24.39 202 THR A CA 1
ATOM 1990 C C . THR B 2 202 ? -53.852 5.529 13.539 1.00 29.40 202 THR A C 1
ATOM 1991 O O . THR B 2 202 ? -53.542 6.062 14.612 1.00 28.92 202 THR A O 1
ATOM 1995 N N . LYS B 2 203 ? -53.259 4.430 13.069 1.00 30.66 203 LYS A N 1
ATOM 1996 C CA . LYS B 2 203 ? -52.176 3.782 13.800 1.00 32.43 203 LYS A CA 1
ATOM 1997 C C . LYS B 2 203 ? -50.978 4.733 14.002 1.00 29.94 203 LYS A C 1
ATOM 1998 O O . LYS B 2 203 ? -50.416 4.826 15.117 1.00 33.03 203 LYS A O 1
ATOM 2004 N N . THR B 2 204 ? -50.576 5.415 12.933 1.00 28.65 204 THR A N 1
ATOM 2005 C CA . THR B 2 204 ? -49.433 6.314 13.015 1.00 29.38 204 THR A CA 1
ATOM 2006 C C . THR B 2 204 ? -49.698 7.510 13.950 1.00 29.76 204 THR A C 1
ATOM 2007 O O . THR B 2 204 ? -48.835 7.882 14.736 1.00 29.37 204 THR A O 1
ATOM 2011 N N . LEU B 2 205 ? -50.893 8.088 13.886 1.00 29.32 205 LEU A N 1
ATOM 2012 C CA . LEU B 2 205 ? -51.266 9.172 14.820 1.00 29.96 205 LEU A CA 1
ATOM 2013 C C . LEU B 2 205 ? -51.114 8.697 16.249 1.00 31.66 205 LEU A C 1
ATOM 2014 O O . LEU B 2 205 ? -50.554 9.397 17.072 1.00 32.07 205 LEU A O 1
ATOM 2019 N N . LEU B 2 206 ? -51.620 7.498 16.546 1.00 29.77 206 LEU A N 1
ATOM 2020 C CA . LEU B 2 206 ? -51.529 6.967 17.908 1.00 32.47 206 LEU A CA 1
ATOM 2021 C C . LEU B 2 206 ? -50.074 6.838 18.360 1.00 33.72 206 LEU A C 1
ATOM 2022 O O . LEU B 2 206 ? -49.722 7.187 19.488 1.00 35.00 206 LEU A O 1
ATOM 2027 N N . LEU B 2 207 ? -49.209 6.340 17.479 1.00 35.04 207 LEU A N 1
ATOM 2028 C CA . LEU B 2 207 ? -47.787 6.206 17.829 1.00 36.36 207 LEU A CA 1
ATOM 2029 C C . LEU B 2 207 ? -47.087 7.553 18.066 1.00 32.40 207 LEU A C 1
ATOM 2030 O O . LEU B 2 207 ? -46.307 7.680 19.037 1.00 35.05 207 LEU A O 1
ATOM 2035 N N . TYR B 2 208 ? -47.353 8.554 17.220 1.00 32.83 208 TYR A N 1
ATOM 2036 C CA . TYR B 2 208 ? -46.800 9.903 17.471 1.00 36.91 208 TYR A CA 1
ATOM 2037 C C . TYR B 2 208 ? -47.328 10.531 18.777 1.00 37.73 208 TYR A C 1
ATOM 2038 O O . TYR B 2 208 ? -46.588 11.159 19.535 1.00 37.57 208 TYR A O 1
ATOM 2047 N N . LYS B 2 209 ? -48.623 10.381 19.006 1.00 37.70 209 LYS A N 1
ATOM 2048 C CA . LYS B 2 209 ? -49.245 10.911 20.217 1.00 37.68 209 LYS A CA 1
ATOM 2049 C C . LYS B 2 209 ? -48.578 10.330 21.453 1.00 41.38 209 LYS A C 1
ATOM 2050 O O . LYS B 2 209 ? -48.351 11.048 22.448 1.00 42.88 209 LYS A O 1
ATOM 2056 N N . GLU B 2 210 ? -48.262 9.033 21.408 1.00 43.02 210 GLU A N 1
ATOM 2057 C CA . GLU B 2 210 ? -47.557 8.418 22.526 1.00 47.07 210 GLU A CA 1
ATOM 2058 C C . GLU B 2 210 ? -46.188 9.050 22.737 1.00 46.97 210 GLU A C 1
ATOM 2059 O O . GLU B 2 210 ? -45.763 9.233 23.870 1.00 47.18 210 GLU A O 1
ATOM 2061 N N . LYS B 2 211 ? -45.488 9.383 21.652 1.00 41.11 211 LYS A N 1
ATOM 2062 C CA . LYS B 2 211 ? -44.194 10.041 21.779 1.00 42.18 211 LYS A CA 1
ATOM 2063 C C . LYS B 2 211 ? -44.355 11.379 22.480 1.00 41.52 211 LYS A C 1
ATOM 2064 O O . LYS B 2 211 ? -43.563 11.713 23.322 1.00 45.76 211 LYS A O 1
ATOM 2070 N N . ILE B 2 212 ? -45.378 12.142 22.114 1.00 35.94 212 ILE A N 1
ATOM 2071 C CA . ILE B 2 212 ? -45.590 13.463 22.711 1.00 38.24 212 ILE A CA 1
ATOM 2072 C C . ILE B 2 212 ? -45.936 13.298 24.197 1.00 39.57 212 ILE A C 1
ATOM 2073 O O . ILE B 2 212 ? -45.298 13.889 25.069 1.00 41.72 212 ILE A O 1
ATOM 2078 N N . ASP B 2 213 ? -46.938 12.447 24.448 1.00 40.96 213 ASP A N 1
ATOM 2079 C CA . ASP B 2 213 ? -47.419 12.115 25.791 1.00 46.16 213 ASP A CA 1
ATOM 2080 C C . ASP B 2 213 ? -46.341 11.715 26.783 1.00 48.76 213 ASP A C 1
ATOM 2081 O O . ASP B 2 213 ? -46.436 12.057 27.977 1.00 49.65 213 ASP A O 1
ATOM 2086 N N . THR B 2 214 ? -45.311 10.982 26.357 1.00 49.54 214 THR A N 1
ATOM 2087 C CA . THR B 2 214 ? -44.243 10.675 27.337 1.00 51.84 214 THR A CA 1
ATOM 2088 C C . THR B 2 214 ? -43.596 11.934 27.961 1.00 49.59 214 THR A C 1
ATOM 2089 O O . THR B 2 214 ? -43.073 11.899 29.096 1.00 54.85 214 THR A O 1
ATOM 2093 N N . GLY B 2 215 ? -43.618 13.033 27.210 1.00 60.32 215 GLY A N 1
ATOM 2094 C CA . GLY B 2 215 ? -43.056 14.289 27.671 1.00 64.48 215 GLY A CA 1
ATOM 2095 C C . GLY B 2 215 ? -41.566 14.270 27.963 1.00 68.21 215 GLY A C 1
ATOM 2096 O O . GLY B 2 215 ? -41.076 15.129 28.688 1.00 73.26 215 GLY A O 1
ATOM 2097 N N . ILE B 2 216 ? -40.832 13.308 27.410 1.00 66.78 216 ILE A N 1
ATOM 2098 C CA . ILE B 2 216 ? -39.387 13.285 27.620 1.00 65.96 216 ILE A CA 1
ATOM 2099 C C . ILE B 2 216 ? -38.570 13.392 26.312 1.00 62.04 216 ILE A C 1
ATOM 2100 O O . ILE B 2 216 ? -37.340 13.394 26.334 1.00 62.66 216 ILE A O 1
ATOM 2105 N N . ASN B 2 217 ? -39.240 13.481 25.173 1.00 57.69 217 ASN A N 1
ATOM 2106 C CA . ASN B 2 217 ? -38.529 13.743 23.937 1.00 58.85 217 ASN A CA 1
ATOM 2107 C C . ASN B 2 217 ? -38.070 15.195 23.896 1.00 59.08 217 ASN A C 1
ATOM 2108 O O . ASN B 2 217 ? -38.714 16.062 24.487 1.00 59.25 217 ASN A O 1
ATOM 2113 N N . THR B 2 218 ? -36.977 15.465 23.184 1.00 56.59 218 THR A N 1
ATOM 2114 C CA . THR B 2 218 ? -36.508 16.836 23.014 1.00 55.55 218 THR A CA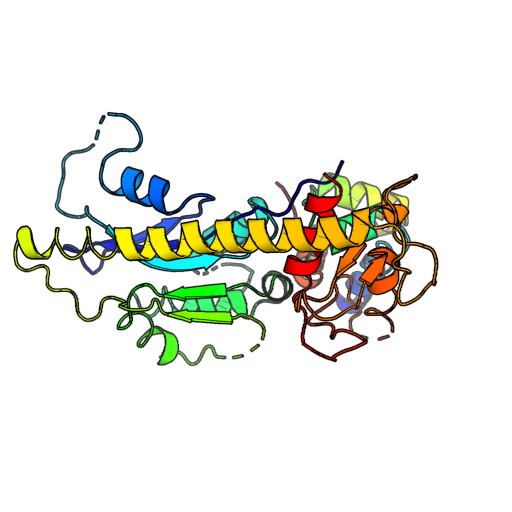 1
ATOM 2115 C C . THR B 2 218 ? -36.378 17.163 21.529 1.00 59.42 218 THR A C 1
ATOM 2116 O O . THR B 2 218 ? -36.271 16.251 20.694 1.00 57.49 218 THR A O 1
ATOM 2120 N N . CYS B 2 219 ? -36.389 18.454 21.200 1.00 58.08 219 CYS A N 1
ATOM 2121 C CA . CYS B 2 219 ? -36.426 18.851 19.788 1.00 53.43 219 CYS A CA 1
ATOM 2122 C C . CYS B 2 219 ? -35.042 18.619 19.191 1.00 56.11 219 CYS A C 1
ATOM 2123 O O . CYS B 2 219 ? -34.029 19.061 19.753 1.00 54.39 219 CYS A O 1
ATOM 2126 N N . GLN B 2 220 ? -35.004 17.908 18.065 1.00 58.02 220 GLN A N 1
ATOM 2127 C CA . GLN B 2 220 ? -33.739 17.639 17.383 1.00 61.19 220 GLN A CA 1
ATOM 2128 C C . GLN B 2 220 ? -32.839 18.881 17.258 1.00 58.53 220 GLN A C 1
ATOM 2129 O O . GLN B 2 220 ? -31.633 18.766 17.384 1.00 58.50 220 GLN A O 1
ATOM 2135 N N . PHE B 2 221 ? -33.437 20.055 17.026 1.00 57.84 221 PHE A N 1
ATOM 2136 C CA . PHE B 2 221 ? -32.677 21.290 16.756 1.00 55.07 221 PHE A CA 1
ATOM 2137 C C . PHE B 2 221 ? -32.538 22.250 17.937 1.00 56.12 221 PHE A C 1
ATOM 2138 O O . PHE B 2 221 ? -31.439 22.713 18.207 1.00 59.94 221 PHE A O 1
ATOM 2146 N N . CYS B 2 222 ? -33.622 22.551 18.655 1.00 52.45 222 CYS A N 1
ATOM 2147 C CA . CYS B 2 222 ? -33.514 23.552 19.732 1.00 55.04 222 CYS A CA 1
ATOM 2148 C C . CYS B 2 222 ? -33.396 22.918 21.123 1.00 60.33 222 CYS A C 1
ATOM 2149 O O . CYS B 2 222 ? -33.136 23.619 22.112 1.00 59.67 222 CYS A O 1
ATOM 2152 N N . ASN B 2 223 ? -33.608 21.602 21.195 1.00 65.21 223 ASN A N 1
ATOM 2153 C CA . ASN B 2 223 ? -33.371 20.805 22.430 1.00 68.17 223 ASN A CA 1
ATOM 2154 C C . ASN B 2 223 ? -34.408 20.962 23.552 1.00 64.68 223 ASN A C 1
ATOM 2155 O O . ASN B 2 223 ? -34.276 20.338 24.614 1.00 67.27 223 ASN A O 1
ATOM 2160 N N . LYS B 2 224 ? -35.428 21.784 23.353 1.00 61.14 224 LYS A N 1
ATOM 2161 C CA . LYS B 2 224 ? -36.442 21.929 24.386 1.00 64.37 224 LYS A CA 1
ATOM 2162 C C . LYS B 2 224 ? -37.355 20.720 24.381 1.00 62.72 224 LYS A C 1
ATOM 2163 O O . LYS B 2 224 ? -37.532 20.070 23.345 1.00 58.81 224 LYS A O 1
ATOM 2169 N N . ILE B 2 225 ? -37.922 20.414 25.546 1.00 62.24 225 ILE A N 1
ATOM 2170 C CA . ILE B 2 225 ? -38.786 19.246 25.698 1.00 61.74 225 ILE A CA 1
ATOM 2171 C C . ILE B 2 225 ? -40.002 19.289 24.783 1.00 59.17 225 ILE A C 1
ATOM 2172 O O . ILE B 2 225 ? -40.647 20.330 24.620 1.00 58.45 225 ILE A O 1
ATOM 2177 N N . ILE B 2 226 ? -40.291 18.157 24.149 1.00 56.75 226 ILE A N 1
ATOM 2178 C CA . ILE B 2 226 ? -41.512 18.019 23.363 1.00 52.29 226 ILE A CA 1
ATOM 2179 C C . ILE B 2 226 ? -42.735 17.790 24.267 1.00 52.43 226 ILE A C 1
ATOM 2180 O O . ILE B 2 226 ? -42.848 16.744 24.932 1.00 53.17 226 ILE A O 1
ATOM 2185 N N . LYS B 2 227 ? -43.629 18.786 24.300 1.00 52.32 227 LYS A N 1
ATOM 2186 C CA . LYS B 2 227 ? -44.807 18.792 25.197 1.00 52.80 227 LYS A CA 1
ATOM 2187 C C . LYS B 2 227 ? -45.838 19.786 24.650 1.00 56.98 227 LYS A C 1
ATOM 2188 O O . LYS B 2 227 ? -45.456 20.863 24.196 1.00 58.25 227 LYS A O 1
ATOM 2190 N N . HIS B 2 228 ? -47.134 19.473 24.702 1.00 60.51 228 HIS A N 1
ATOM 2191 C CA . HIS B 2 228 ? -48.123 20.509 24.370 1.00 61.25 228 HIS A CA 1
ATOM 2192 C C . HIS B 2 228 ? -48.248 21.447 25.590 1.00 67.20 228 HIS A C 1
ATOM 2193 O O . HIS B 2 228 ? -48.352 20.969 26.726 1.00 62.44 228 HIS A O 1
ATOM 2195 N N . ASN B 2 229 ? -48.196 22.769 25.378 1.00 72.87 229 ASN A N 1
ATOM 2196 C CA . ASN B 2 229 ? -48.144 23.697 26.526 1.00 82.21 229 ASN A CA 1
ATOM 2197 C C . ASN B 2 229 ? -49.455 24.438 26.822 1.00 87.94 229 ASN A C 1
ATOM 2198 O O . ASN B 2 229 ? -50.345 24.516 25.974 1.00 90.99 229 ASN A O 1
ATOM 2203 N N . ASN B 2 233 ? -49.858 29.318 21.519 1.00 75.17 233 ASN A N 1
ATOM 2204 C CA . ASN B 2 233 ? -48.660 29.452 20.686 1.00 76.69 233 ASN A CA 1
ATOM 2205 C C . ASN B 2 233 ? -48.492 28.290 19.694 1.00 76.17 233 ASN A C 1
ATOM 2206 O O . ASN B 2 233 ? -47.879 27.269 20.008 1.00 78.29 233 ASN A O 1
ATOM 2208 N N . ILE B 2 234 ? -49.039 28.462 18.496 1.00 72.72 234 ILE A N 1
ATOM 2209 C CA . ILE B 2 234 ? -48.942 27.472 17.419 1.00 67.38 234 ILE A CA 1
ATOM 2210 C C . ILE B 2 234 ? -47.503 26.992 17.152 1.00 63.43 234 ILE A C 1
ATOM 2211 O O . ILE B 2 234 ? -47.273 25.805 16.954 1.00 58.86 234 ILE A O 1
ATOM 2216 N N . SER B 2 235 ? -46.533 27.900 17.191 1.00 65.13 235 SER A N 1
ATOM 2217 C CA . SER B 2 235 ? -45.146 27.523 16.906 1.00 67.24 235 SER A CA 1
ATOM 2218 C C . SER B 2 235 ? -44.615 26.546 17.953 1.00 65.95 235 SER A C 1
ATOM 2219 O O . SER B 2 235 ? -43.681 25.784 17.693 1.00 67.39 235 SER A O 1
ATOM 2222 N N . GLU B 2 236 ? -45.205 26.565 19.140 1.00 59.94 236 GLU A N 1
ATOM 2223 C CA . GLU B 2 236 ? -44.714 25.702 20.193 1.00 59.92 236 GLU A CA 1
ATOM 2224 C C . GLU B 2 236 ? -45.421 24.358 20.233 1.00 59.42 236 GLU A C 1
ATOM 2225 O O . GLU B 2 236 ? -44.966 23.441 20.923 1.00 61.82 236 GLU A O 1
ATOM 2227 N N . ASN B 2 237 ? -46.534 24.228 19.518 1.00 52.81 237 ASN A N 1
ATOM 2228 C CA . ASN B 2 237 ? -47.337 23.008 19.660 1.00 53.12 237 ASN A CA 1
ATOM 2229 C C . ASN B 2 237 ? -47.487 22.182 18.394 1.00 46.92 237 ASN A C 1
ATOM 2230 O O . ASN B 2 237 ? -48.197 21.162 18.376 1.00 44.62 237 ASN A O 1
ATOM 2235 N N . LEU B 2 238 ? -46.850 22.644 17.322 1.00 41.47 238 LEU A N 1
ATOM 2236 C CA . LEU B 2 238 ? -46.814 21.866 16.090 1.00 37.68 238 LEU A CA 1
ATOM 2237 C C . LEU B 2 238 ? -45.483 21.112 16.058 1.00 39.26 238 LEU A C 1
ATOM 2238 O O . LEU B 2 238 ? -44.408 21.723 16.170 1.00 39.57 238 LEU A O 1
ATOM 2243 N N . PHE B 2 239 ? -45.565 19.790 15.928 1.00 34.81 239 PHE A N 1
ATOM 2244 C CA . PHE B 2 239 ? -44.390 18.944 15.964 1.00 35.71 239 PHE A CA 1
ATOM 2245 C C . PHE B 2 239 ? -44.199 18.250 14.626 1.00 39.13 239 PHE A C 1
ATOM 2246 O O . PHE B 2 239 ? -45.139 18.139 13.838 1.00 37.69 239 PHE A O 1
ATOM 2254 N N . ALA B 2 240 ? -42.981 17.783 14.402 1.00 39.58 240 ALA A N 1
ATOM 2255 C CA . ALA B 2 240 ? -42.614 17.071 13.187 1.00 36.88 240 ALA A CA 1
ATOM 2256 C C . ALA B 2 240 ? -41.957 15.765 13.594 1.00 37.45 240 ALA A C 1
ATOM 2257 O O . ALA B 2 240 ? -41.160 15.728 14.559 1.00 37.99 240 ALA A O 1
ATOM 2259 N N . PHE B 2 241 ? -42.314 14.692 12.888 1.00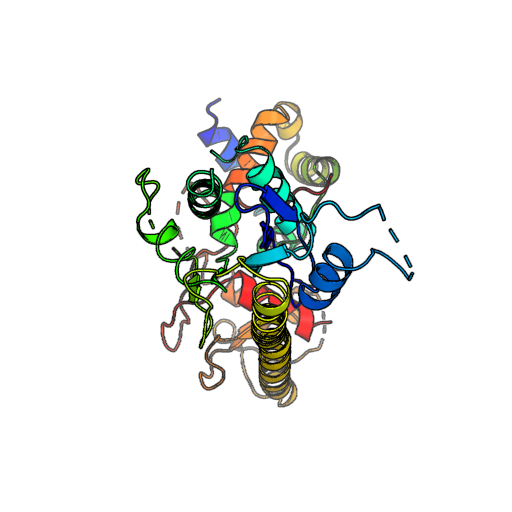 34.64 241 PHE A N 1
ATOM 2260 C CA . PHE B 2 241 ? -41.820 13.351 13.186 1.00 34.79 241 PHE A CA 1
ATOM 2261 C C . PHE B 2 241 ? -41.267 12.710 11.935 1.00 37.68 241 PHE A C 1
ATOM 2262 O O . PHE B 2 241 ? -41.726 13.005 10.834 1.00 36.37 241 PHE A O 1
ATOM 2270 N N . CYS B 2 242 ? -40.353 11.769 12.105 1.00 37.56 242 CYS A N 1
ATOM 2271 C CA . CYS B 2 242 ? -39.925 10.975 10.974 1.00 41.77 242 CYS A CA 1
ATOM 2272 C C . CYS B 2 242 ? -41.075 10.077 10.534 1.00 41.48 242 CYS A C 1
ATOM 2273 O O . CYS B 2 242 ? -41.860 9.605 11.376 1.00 41.48 242 CYS A O 1
ATOM 2276 N N . ARG B 2 243 ? -41.186 9.841 9.229 1.00 38.59 243 ARG A N 1
ATOM 2277 C CA . ARG B 2 243 ? -42.212 8.934 8.725 1.00 39.60 243 ARG A CA 1
ATOM 2278 C C . ARG B 2 243 ? -41.964 7.507 9.188 1.00 42.94 243 ARG A C 1
ATOM 2279 O O . ARG B 2 243 ? -42.886 6.709 9.233 1.00 46.44 243 ARG A O 1
ATOM 2287 N N . ASP B 2 244 ? -40.718 7.177 9.516 1.00 47.36 244 ASP A N 1
ATOM 2288 C CA . ASP B 2 244 ? -40.417 5.883 10.112 1.00 48.10 244 ASP A CA 1
ATOM 2289 C C . ASP B 2 244 ? -40.720 5.977 11.622 1.00 48.49 244 ASP A C 1
ATOM 2290 O O . ASP B 2 244 ? -39.975 6.624 12.367 1.00 48.99 244 ASP A O 1
ATOM 2295 N N . THR B 2 245 ? -41.810 5.343 12.066 1.00 46.82 245 THR A N 1
ATOM 2296 C CA . THR B 2 245 ? -42.262 5.482 13.456 1.00 45.91 245 THR A CA 1
ATOM 2297 C C . THR B 2 245 ? -41.277 4.864 14.456 1.00 50.78 245 THR A C 1
ATOM 2298 O O . THR B 2 245 ? -41.413 5.061 15.670 1.00 52.85 245 THR A O 1
ATOM 2302 N N . SER B 2 246 ? -40.318 4.076 13.976 1.00 53.26 246 SER A N 1
ATOM 2303 C CA . SER B 2 246 ? -39.334 3.522 14.900 1.00 60.76 246 SER A CA 1
ATOM 2304 C C . SER B 2 246 ? -38.073 4.398 14.910 1.00 60.32 246 SER A C 1
ATOM 2305 O O . SER B 2 246 ? -37.204 4.237 15.759 1.00 65.92 246 SER A O 1
ATOM 2308 N N . CYS B 2 247 ? -37.982 5.341 13.972 1.00 57.91 247 CYS A N 1
ATOM 2309 C CA . CYS B 2 247 ? -36.924 6.347 14.043 1.00 56.20 247 CYS A CA 1
ATOM 2310 C C . CYS B 2 247 ? -37.290 7.322 15.149 1.00 55.31 247 CYS A C 1
ATOM 2311 O O . CYS B 2 247 ? -38.467 7.631 15.361 1.00 55.72 247 CYS A O 1
ATOM 2314 N N . THR B 2 248 ? -36.283 7.806 15.862 1.00 53.72 248 THR A N 1
ATOM 2315 C CA . THR B 2 248 ? -36.546 8.672 16.993 1.00 55.68 248 THR A CA 1
ATOM 2316 C C . THR B 2 248 ? -36.564 10.170 16.661 1.00 52.90 248 THR A C 1
ATOM 2317 O O . THR B 2 248 ? -36.749 10.974 17.561 1.00 56.63 248 THR A O 1
ATOM 2321 N N . PHE B 2 249 ? -36.358 10.554 15.401 1.00 48.54 249 PHE A N 1
ATOM 2322 C CA 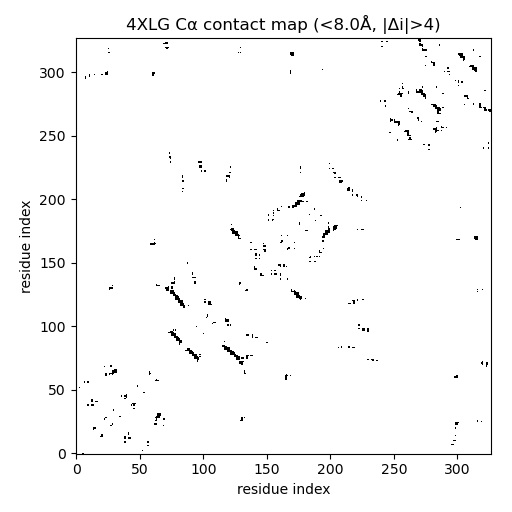. PHE B 2 249 ? -36.385 11.986 15.056 1.00 45.69 249 PHE A CA 1
ATOM 2323 C C . PHE B 2 249 ? -37.720 12.634 15.410 1.00 45.07 249 PHE A C 1
ATOM 2324 O O . PHE B 2 249 ? -38.799 12.225 14.927 1.00 44.12 249 PHE A O 1
ATOM 2332 N N . VAL B 2 250 ? -37.641 13.646 16.265 1.00 45.10 250 VAL A N 1
ATOM 2333 C CA . VAL B 2 250 ? -38.799 14.473 16.577 1.00 43.64 250 VAL A CA 1
ATOM 2334 C C . VAL B 2 250 ? -38.319 15.921 16.749 1.00 41.73 250 VAL A C 1
ATOM 2335 O O . VAL B 2 250 ? -37.234 16.145 17.265 1.00 45.90 250 VAL A O 1
ATOM 2339 N N . SER B 2 251 ? -39.105 16.901 16.305 1.00 39.93 251 SER A N 1
ATOM 2340 C CA . SER B 2 251 ? -38.729 18.313 16.475 1.00 40.36 251 SER A CA 1
ATOM 2341 C C . SER B 2 251 ? -39.987 19.199 16.561 1.00 43.22 251 SER A C 1
ATOM 2342 O O . SER B 2 251 ? -41.103 18.745 16.288 1.00 41.92 251 SER A O 1
ATOM 2345 N N . HIS B 2 252 ? -39.800 20.464 16.912 1.00 40.66 252 HIS A N 1
ATOM 2346 C CA . HIS B 2 252 ? -4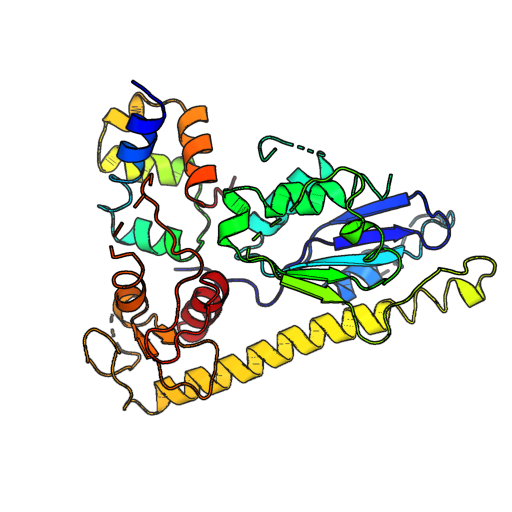0.817 21.476 16.621 1.00 38.53 252 HIS A CA 1
ATOM 2347 C C . HIS B 2 252 ? -40.958 21.589 15.126 1.00 38.74 252 HIS A C 1
ATOM 2348 O O . HIS B 2 252 ? -39.946 21.564 14.427 1.00 40.62 252 HIS A O 1
ATOM 2355 N N . LEU B 2 253 ? -42.188 21.747 14.624 1.00 34.63 253 LEU A N 1
ATOM 2356 C CA . LEU B 2 253 ? -42.387 21.969 13.196 1.00 32.92 253 LEU A CA 1
ATOM 2357 C C . LEU B 2 253 ? -41.602 23.202 12.709 1.00 35.60 253 LEU A C 1
ATOM 2358 O O . LEU B 2 253 ? -40.952 23.165 11.644 1.00 34.84 253 LEU A O 1
ATOM 2363 N N . ALA B 2 254 ? -41.672 24.294 13.469 1.00 34.65 254 ALA A N 1
ATOM 2364 C CA . ALA B 2 254 ? -40.929 25.504 13.083 1.00 38.69 254 ALA A CA 1
ATOM 2365 C C . ALA B 2 254 ? -39.439 25.242 13.003 1.00 41.69 254 ALA A C 1
ATOM 2366 O O . ALA B 2 254 ? -38.755 25.766 12.112 1.00 43.87 254 ALA A O 1
ATOM 2368 N N . CYS B 2 255 ? -38.921 24.458 13.944 1.00 39.27 255 CYS A N 1
ATOM 2369 C CA . CYS B 2 255 ? -37.497 24.150 13.947 1.00 42.63 255 CYS A CA 1
ATOM 2370 C C . CYS B 2 255 ? -37.090 23.295 12.739 1.00 40.41 255 CYS A C 1
ATOM 2371 O O . CYS B 2 255 ? -36.028 23.518 12.144 1.00 42.26 255 CYS A O 1
ATOM 2374 N N . ALA B 2 256 ? -37.917 22.307 12.403 1.00 38.00 256 ALA A N 1
ATOM 2375 C CA . ALA B 2 256 ? -37.640 21.456 11.262 1.00 37.73 256 ALA A CA 1
ATOM 2376 C C . ALA B 2 256 ? -37.698 22.310 9.991 1.00 38.87 256 ALA A C 1
ATOM 2377 O O . ALA B 2 256 ? -36.808 22.237 9.133 1.00 41.18 256 ALA A O 1
ATOM 2379 N N . TYR B 2 257 ? -38.730 23.146 9.900 1.00 35.77 257 TYR A N 1
ATOM 2380 C CA . TYR B 2 257 ? -38.892 24.022 8.736 1.00 36.19 257 TYR A CA 1
ATOM 2381 C C . TYR B 2 257 ? -37.643 24.861 8.503 1.00 41.38 257 TYR A C 1
ATOM 2382 O O . TYR B 2 257 ? -37.104 24.927 7.381 1.00 43.77 257 TYR A O 1
ATOM 2391 N N . ARG B 2 258 ? -37.196 25.510 9.580 1.00 37.55 258 ARG A N 1
ATOM 2392 C CA A ARG B 2 258 ? -36.013 26.369 9.533 0.51 45.05 258 ARG A CA 1
ATOM 2393 C CA B ARG B 2 258 ? -36.015 26.374 9.557 0.49 45.37 258 ARG A CA 1
ATOM 2394 C C . ARG B 2 258 ? -34.792 25.610 9.056 1.00 48.60 258 ARG A C 1
ATOM 2395 O O . ARG B 2 258 ? -34.022 26.099 8.215 1.00 49.38 258 ARG A O 1
ATOM 2410 N N . TYR B 2 259 ? -34.623 24.407 9.578 1.00 45.95 259 TYR A N 1
ATOM 2411 C CA . TYR B 2 259 ? -33.475 23.608 9.221 1.00 47.05 259 TYR A CA 1
ATOM 2412 C C . TYR B 2 259 ? -33.529 23.164 7.764 1.00 46.27 259 TYR A C 1
ATOM 2413 O O . TYR B 2 259 ? -32.521 23.238 7.043 1.00 46.82 259 TYR A O 1
ATOM 2422 N N . PHE B 2 260 ? -34.695 22.687 7.334 1.00 43.80 260 PHE A N 1
ATOM 2423 C CA . PHE B 2 260 ? -34.827 22.211 5.974 1.00 44.45 260 PHE A CA 1
ATOM 2424 C C . PHE B 2 260 ? -34.648 23.339 4.962 1.00 44.98 260 PHE A C 1
ATOM 2425 O O . PHE B 2 260 ? -34.158 23.105 3.859 1.00 49.17 260 PHE A O 1
ATOM 2433 N N . MET B 2 261 ? -35.058 24.553 5.322 1.00 41.85 261 MET A N 1
ATOM 2434 C CA . MET B 2 261 ? -34.991 25.673 4.381 1.00 43.76 261 MET A CA 1
ATOM 2435 C C . MET B 2 261 ? -33.638 26.368 4.380 1.00 53.15 261 MET A C 1
ATOM 2436 O O . MET B 2 261 ? -33.419 27.342 3.649 1.00 53.51 261 MET A O 1
ATOM 2441 N N . SER B 2 262 ? -32.718 25.875 5.199 1.00 53.75 262 SER A N 1
ATOM 2442 C CA . SER B 2 262 ? -31.364 26.378 5.152 1.00 58.49 262 SER A CA 1
ATOM 2443 C C . SER B 2 262 ? -30.439 25.309 4.589 1.00 65.25 262 SER A C 1
ATOM 2444 O O . SER B 2 262 ? -29.307 25.615 4.204 1.00 76.42 262 SER A O 1
ATOM 2447 N N . GLU B 2 269 ? -34.158 29.967 -7.667 1.00 76.50 269 GLU A N 1
ATOM 2448 C CA . GLU B 2 269 ? -35.294 30.758 -7.220 1.00 72.27 269 GLU A CA 1
ATOM 2449 C C . GLU B 2 269 ? -35.697 30.351 -5.791 1.00 66.83 269 GLU A C 1
ATOM 2450 O O . GLU B 2 269 ? -35.649 29.183 -5.415 1.00 62.20 269 GLU A O 1
ATOM 2452 N N . ASP B 2 270 ? -36.076 31.340 -4.996 1.00 61.90 270 ASP A N 1
ATOM 2453 C CA . ASP B 2 270 ? -36.307 31.121 -3.596 1.00 55.96 270 ASP A CA 1
ATOM 2454 C C . ASP B 2 270 ? -37.674 30.459 -3.457 1.00 46.98 270 ASP A C 1
ATOM 2455 O O . ASP B 2 270 ? -38.603 30.698 -4.244 1.00 42.24 270 ASP A O 1
ATOM 2460 N N . THR B 2 271 ? -37.790 29.589 -2.468 1.00 42.49 271 THR A N 1
ATOM 2461 C CA . THR B 2 271 ? -39.044 28.881 -2.266 1.00 38.43 271 THR A CA 1
ATOM 2462 C C . THR B 2 271 ? -39.479 29.071 -0.819 1.00 36.14 271 THR A C 1
ATOM 2463 O O . THR B 2 271 ? -38.711 29.551 0.008 1.00 39.75 271 THR A O 1
ATOM 2467 N N . ILE B 2 272 ? -40.705 28.665 -0.539 1.00 34.05 272 ILE A N 1
ATOM 2468 C CA . ILE B 2 272 ? -41.348 28.790 0.786 1.00 33.63 272 ILE A CA 1
ATOM 2469 C C . ILE B 2 272 ? -41.605 27.417 1.446 1.00 35.48 272 ILE A C 1
ATOM 2470 O O . ILE B 2 272 ? -41.531 27.279 2.669 1.00 37.43 272 ILE A O 1
ATOM 2475 N N . ILE B 2 273 ? -41.988 26.432 0.637 1.00 32.75 273 ILE A N 1
ATOM 2476 C CA . ILE B 2 273 ? -42.407 25.123 1.151 1.00 31.12 273 ILE A CA 1
ATOM 2477 C C . ILE B 2 273 ? -41.272 24.112 0.910 1.00 30.88 273 ILE A C 1
ATOM 2478 O O . ILE B 2 273 ? -40.748 24.049 -0.179 1.00 32.50 273 ILE A O 1
ATOM 2483 N N . PRO B 2 274 ? -40.858 23.360 1.939 1.00 31.25 274 PRO A N 1
ATOM 2484 C CA . PRO B 2 274 ? -39.806 22.359 1.727 1.00 31.64 274 PRO A CA 1
ATOM 2485 C C . PRO B 2 274 ? -40.225 21.333 0.683 1.00 32.48 274 PRO A C 1
ATOM 2486 O O . PRO B 2 274 ? -41.400 20.994 0.575 1.00 31.31 274 PRO A O 1
ATOM 2490 N N A GLN B 2 275 ? -39.253 20.841 -0.076 0.49 31.50 275 GLN A N 1
ATOM 2491 N N B GLN B 2 275 ? -39.262 20.859 -0.096 0.51 31.46 275 GLN A N 1
ATOM 2492 C CA A GLN B 2 275 ? -39.517 19.820 -1.094 0.49 33.56 275 GLN A CA 1
ATOM 2493 C CA B GLN B 2 275 ? -39.536 19.796 -1.066 0.51 33.43 275 GLN A CA 1
ATOM 2494 C C A GLN B 2 275 ? -38.605 18.623 -0.823 0.49 35.16 275 GLN A C 1
ATOM 2495 C C B GLN B 2 275 ? -38.611 18.633 -0.768 0.51 35.17 275 GLN A C 1
ATOM 2496 O O A GLN B 2 275 ? -37.387 18.764 -0.853 0.49 37.32 275 GLN A O 1
ATOM 2497 O O B GLN B 2 275 ? -37.396 18.800 -0.743 0.51 37.14 275 GLN A O 1
ATOM 2508 N N . SER B 2 276 ? -39.197 17.464 -0.522 1.00 37.14 276 SER A N 1
ATOM 2509 C CA . SER B 2 276 ? -38.444 16.238 -0.187 1.00 41.52 276 SER A CA 1
ATOM 2510 C C . SER B 2 276 ? -37.280 16.417 0.792 1.00 42.42 276 SER A C 1
ATOM 2511 O O . SER B 2 276 ? -36.136 16.088 0.484 1.00 39.51 276 SER A O 1
ATOM 2514 N N . PRO B 2 277 ? -37.567 16.956 1.971 1.00 39.38 277 PRO A N 1
ATOM 2515 C CA . PRO B 2 277 ? -36.494 17.063 2.955 1.00 42.21 277 PRO A CA 1
ATOM 2516 C C . PRO B 2 277 ? -36.157 15.668 3.487 1.00 42.14 277 PRO A C 1
ATOM 2517 O O . PRO B 2 277 ? -36.991 14.785 3.428 1.00 39.97 277 PRO A O 1
ATOM 2521 N N . LYS B 2 278 ? -34.950 15.470 3.982 1.00 44.83 278 LYS A N 1
ATOM 2522 C CA . LYS B 2 278 ? -34.584 14.171 4.536 1.00 47.20 278 LYS A CA 1
ATOM 2523 C C . LYS B 2 278 ? -34.517 14.247 6.044 1.00 45.64 278 LYS A C 1
ATOM 2524 O O . LYS B 2 278 ? -34.087 15.257 6.604 1.00 46.99 278 LYS A O 1
ATOM 2527 N N . CYS B 2 279 ? -34.913 13.168 6.696 1.00 45.11 279 CYS A N 1
ATOM 2528 C CA . CYS B 2 279 ? -34.769 13.081 8.139 1.00 44.02 279 CYS A CA 1
ATOM 2529 C C . CYS B 2 279 ? -33.300 13.293 8.542 1.00 49.18 279 CYS A C 1
ATOM 2530 O O . CYS B 2 279 ? -32.413 12.612 8.043 1.00 50.82 279 CYS A O 1
ATOM 2533 N N . PRO B 2 280 ? -33.042 14.232 9.461 1.00 52.57 280 PRO A N 1
ATOM 2534 C CA . PRO B 2 280 ? -31.657 14.474 9.892 1.00 55.67 280 PRO A CA 1
ATOM 2535 C C . PRO B 2 280 ? -31.022 13.283 10.623 1.00 56.64 280 PRO A C 1
ATOM 2536 O O . PRO B 2 280 ? -29.812 13.279 10.821 1.00 59.82 280 PRO A O 1
ATOM 2540 N N . LYS B 2 281 ? -31.820 12.287 11.003 1.00 56.15 281 LYS A N 1
ATOM 2541 C CA . LYS B 2 281 ? -31.287 11.147 11.738 1.00 61.82 281 LYS A CA 1
ATOM 2542 C C . LYS B 2 281 ? -31.019 9.942 10.837 1.00 64.46 281 LYS A C 1
ATOM 2543 O O . LYS B 2 281 ? -29.914 9.405 10.828 1.00 68.58 281 LYS A O 1
ATOM 2547 N N . CYS B 2 282 ? -32.025 9.506 10.092 1.00 56.53 282 CYS A N 1
ATOM 2548 C CA . CYS B 2 282 ? -31.908 8.270 9.330 1.00 56.85 282 CYS A CA 1
ATOM 2549 C C . CYS B 2 282 ? -31.795 8.562 7.833 1.00 56.87 282 CYS A C 1
ATOM 2550 O O . CYS B 2 282 ? -31.590 7.648 7.033 1.00 58.47 282 CYS A O 1
ATOM 2553 N N . TYR B 2 283 ? -31.994 9.827 7.463 1.00 54.82 283 TYR A N 1
ATOM 2554 C CA . TYR B 2 283 ? -31.751 10.321 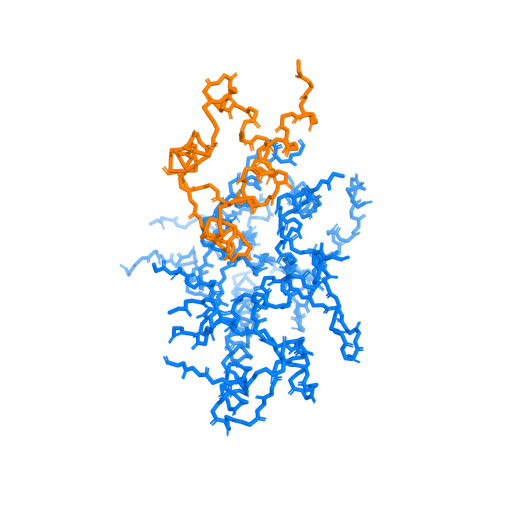6.104 1.00 55.26 283 TYR A CA 1
ATOM 2555 C C . TYR B 2 283 ? -32.819 9.894 5.125 1.00 52.49 283 TYR A C 1
ATOM 2556 O O . TYR B 2 283 ? -32.690 10.132 3.929 1.00 53.30 283 TYR A O 1
ATOM 2558 N N . THR B 2 284 ? -33.894 9.293 5.621 1.00 53.53 284 THR A N 1
ATOM 2559 C CA . THR B 2 284 ? -34.965 8.882 4.728 1.00 51.89 284 THR A CA 1
ATOM 2560 C C . THR B 2 284 ? -35.722 10.091 4.187 1.00 50.42 284 THR A C 1
ATOM 2561 O O . THR B 2 284 ? -35.815 11.145 4.819 1.00 46.95 284 THR A O 1
ATOM 2565 N N . LEU B 2 285 ? -36.233 9.938 2.976 1.00 49.33 285 LEU A N 1
ATOM 2566 C CA . LEU B 2 285 ? -36.960 10.993 2.327 1.00 47.53 285 LEU A CA 1
ATOM 2567 C C . LEU B 2 285 ? -38.329 11.196 2.970 1.00 42.67 285 LEU A C 1
ATOM 2568 O O . LEU B 2 285 ? -39.106 10.251 3.109 1.00 40.68 285 LEU A O 1
ATOM 2573 N N . LEU B 2 286 ? -38.630 12.429 3.337 1.00 38.95 286 LEU A N 1
ATOM 2574 C CA . LEU B 2 286 ? -39.929 12.749 3.920 1.00 38.32 286 LEU A CA 1
ATOM 2575 C C . LEU B 2 286 ? -40.828 13.440 2.912 1.00 37.18 286 LEU A C 1
ATOM 2576 O O . LEU B 2 286 ? -40.349 14.102 1.987 1.00 39.33 286 LEU A O 1
ATOM 2581 N N . LYS B 2 287 ? -42.136 13.293 3.077 1.00 31.91 287 LYS A N 1
ATOM 2582 C CA . LYS B 2 287 ? -43.082 14.048 2.261 1.00 30.43 287 LYS A CA 1
ATOM 2583 C C . LYS B 2 287 ? -43.581 15.160 3.146 1.00 30.38 287 LYS A C 1
ATOM 2584 O O . LYS B 2 287 ? -44.194 14.860 4.181 1.00 28.84 287 LYS A O 1
ATOM 2590 N N . TRP B 2 288 ? -43.327 16.409 2.776 1.00 29.39 288 TRP A N 1
ATOM 2591 C CA . TRP B 2 288 ? -43.692 17.522 3.656 1.00 29.68 288 TRP A CA 1
ATOM 2592 C C . TRP B 2 288 ? -45.199 17.525 3.947 1.00 29.61 288 TRP A C 1
ATOM 2593 O O . TRP B 2 288 ? -45.632 17.823 5.056 1.00 27.45 288 TRP A O 1
ATOM 2604 N N . CYS B 2 289 ? -46.001 17.150 2.952 1.00 26.88 289 CYS A N 1
ATOM 2605 C CA . CYS B 2 289 ? -47.467 17.088 3.164 1.00 26.03 289 CYS A CA 1
ATOM 2606 C C . CYS B 2 289 ? -47.893 16.090 4.279 1.00 25.08 289 CYS A C 1
ATOM 2607 O O . CYS B 2 289 ? -48.816 16.365 5.079 1.00 26.71 289 CYS A O 1
ATOM 2610 N N . ASP B 2 290 ? -47.226 14.941 4.343 1.00 26.57 290 ASP A N 1
ATOM 2611 C CA . ASP B 2 290 ? -47.490 13.979 5.403 1.00 29.34 290 ASP A CA 1
ATOM 2612 C C . ASP B 2 290 ? -47.019 14.540 6.759 1.00 27.68 290 ASP A C 1
ATOM 2613 O O . ASP B 2 290 ? -47.678 14.344 7.765 1.00 27.15 290 ASP A O 1
ATOM 2618 N N . VAL B 2 291 ? -45.861 15.212 6.764 1.00 27.21 291 VAL A N 1
ATOM 2619 C CA . VAL B 2 291 ? -45.381 15.839 7.998 1.00 29.72 291 VAL A CA 1
ATOM 2620 C C . VAL B 2 291 ? -46.426 16.818 8.536 1.00 28.54 291 VAL A C 1
ATOM 2621 O O . VAL B 2 291 ? -46.765 16.812 9.741 1.00 28.05 291 VAL A O 1
ATOM 2625 N N . ILE B 2 292 ? -46.981 17.637 7.642 1.00 25.02 292 ILE A N 1
ATOM 2626 C CA . ILE B 2 292 ? -47.998 18.590 8.049 1.00 24.16 292 ILE A CA 1
ATOM 2627 C C . ILE B 2 292 ? -49.291 17.916 8.473 1.00 25.65 292 ILE A C 1
ATOM 2628 O O . ILE B 2 292 ? -49.973 18.355 9.440 1.00 28.02 292 ILE A O 1
ATOM 2633 N N . TYR B 2 293 ? -49.653 16.859 7.747 1.00 25.20 293 TYR A N 1
ATOM 2634 C CA . TYR B 2 293 ? -50.874 16.112 8.101 1.00 23.42 293 TYR A CA 1
ATOM 2635 C C . TYR B 2 293 ? -50.837 15.705 9.583 1.00 25.63 293 TYR A C 1
ATOM 2636 O O . TYR B 2 293 ? -51.741 16.021 10.355 1.00 27.72 293 TYR A O 1
ATOM 2645 N N . TYR B 2 294 ? -49.754 15.062 9.990 1.00 25.55 294 TYR A N 1
ATOM 2646 C CA . TYR B 2 294 ? -49.733 14.590 11.364 1.00 26.96 294 TYR A CA 1
ATOM 2647 C C . TYR B 2 294 ? -49.562 15.758 12.349 1.00 28.62 294 TYR A C 1
ATOM 2648 O O . TYR B 2 294 ? -50.129 15.744 13.448 1.00 28.62 294 TYR A O 1
ATOM 2657 N N . SER B 2 295 ? -48.766 16.743 11.943 1.00 27.45 295 SER A N 1
ATOM 2658 C CA . SER B 2 295 ? -48.473 17.879 12.793 1.00 29.22 295 SER A CA 1
ATOM 2659 C C . SER B 2 295 ? -49.747 18.584 13.213 1.00 30.41 295 SER A C 1
ATOM 2660 O O . SER B 2 295 ? -50.011 18.810 14.399 1.00 30.76 295 SER A O 1
ATOM 2663 N N . ILE B 2 296 ? -50.560 18.922 12.239 1.00 28.65 296 ILE A N 1
ATOM 2664 C CA . ILE B 2 296 ? -51.779 19.666 12.529 1.00 29.55 296 ILE A CA 1
ATOM 2665 C C . ILE B 2 296 ? -52.819 18.806 13.214 1.00 29.16 296 ILE A C 1
ATOM 2666 O O . ILE B 2 296 ? -53.443 19.233 14.185 1.00 31.09 296 ILE A O 1
ATOM 2671 N N . LYS B 2 297 ? -52.958 17.548 12.789 1.00 27.77 297 LYS A N 1
ATOM 2672 C CA . LYS B 2 297 ? -54.003 16.728 13.405 1.00 27.96 297 LYS A CA 1
ATOM 2673 C C . LYS B 2 297 ? -53.691 16.396 14.866 1.00 32.53 297 LYS A C 1
ATOM 2674 O O . LYS B 2 297 ? -54.602 16.281 15.703 1.00 32.56 297 LYS A O 1
ATOM 2680 N N . LEU B 2 298 ? -52.411 16.213 15.176 1.00 30.18 298 LEU A N 1
ATOM 2681 C CA . LEU B 2 298 ? -52.062 15.961 16.576 1.00 32.16 298 LEU A CA 1
ATOM 2682 C C . LEU B 2 298 ? -52.421 17.173 17.428 1.00 38.41 298 LEU A C 1
ATOM 2683 O O . LEU B 2 298 ? -52.879 17.034 18.549 1.00 44.93 298 LEU A O 1
ATOM 2688 N N . ASN B 2 299 ? -52.186 18.362 16.894 1.00 37.03 299 ASN A N 1
ATOM 2689 C CA . ASN B 2 299 ? -52.446 19.581 17.655 1.00 40.96 299 ASN A CA 1
ATOM 2690 C C . ASN B 2 299 ? -53.940 19.785 17.839 1.00 44.66 299 ASN A C 1
ATOM 2691 O O . ASN B 2 299 ? -54.373 20.281 18.859 1.00 47.89 299 ASN A O 1
ATOM 2696 N N . LYS B 2 300 ? -54.720 19.425 16.818 1.00 44.50 300 LYS A N 1
ATOM 2697 C CA . LYS B 2 300 ? -56.180 19.342 16.921 1.00 50.11 300 LYS A CA 1
ATOM 2698 C C . LYS B 2 300 ? -56.580 17.957 17.411 1.00 51.98 300 LYS A C 1
ATOM 2699 O O . LYS B 2 300 ? -56.844 17.771 18.601 1.00 67.98 300 LYS A O 1
#

Solvent-accessible surface area: 15867 Å² total; per-residue (Å²): 125,66,105,85,110,15,30,58,53,0,3,110,12,0,62,76,40,100,66,1,28,23,60,4,10,0,8,13,19,18,40,20,113,75,0,28,66,64,0,83,123,94,52,80,89,4,97,133,17,88,89,40,15,1,92,76,0,1,14,77,4,4,3,8,22,85,152,134,40,69,63,5,25,52,8,27,0,0,1,0,0,16,0,0,46,87,76,176,36,44,96,6,5,10,2,66,44,1,7,122,62,0,132,33,25,19,35,70,134,90,150,149,100,148,99,28,26,64,12,26,0,0,0,0,0,0,34,32,1,5,1,127,24,0,0,41,33,0,21,102,4,2,86,78,40,57,138,19,118,87,25,60,107,60,2,18,27,0,4,21,0,5,60,17,71,4,2,63,10,5,9,1,12,0,8,0,1,2,67,98,8,14,65,48,30,124,116,27,92,92,121,45,110,91,59,62,58,38,66,14,158,120,17,23,63,125,23,75,42,121,69,140,118,44,27,82,68,11,14,80,103,0,41,96,13,0,66,78,28,27,54,69,15,57,60,104,35,76,134,22,25,113,72,5,107,54,43,22,92,79,29,138,40,63,1,76,57,48,108,143,90,0,46,78,139,99,68,74,30,17,4,6,2,9,2,145,64,44,96,18,100,4,8,0,19,1,32,28,0,15,190,113,39,58,125,129,85,38,0,1,5,103,40,12,60,3,44,80,60,71,32,89,2,52,1,4,51,12,0,2,28,1,6,59,37,67,108